Protein AF-A0AAV1LT33-F1 (afdb_monomer_lite)

Radius of gyration: 28.01 Å; chains: 1; bounding box: 73×34×69 Å

Foldseek 3Di:
DAPQVQLCQVPVDDPDDDDDDDDDADFWPRDKDKDKAAQQVCCVVVVQQGIWIWIAGPQLRDIDIDGHNDPPPCDVVVVVCQQPPQRPLLRGGNVPDDPVSGVVSVVSSVCVVVPLPVPDPDDAFFKKWFAGDDDPPDDPPPDRTDLFIWGFHDWDVDVVIWTWIAGPPPRHTHPDTHDPVRIDGDPCRPDFAFPDFDDDDPQKTFTDTPPHDPVPTDIDGVVPPD

pLDDT: mean 86.24, std 8.02, range [55.84, 96.19]

Structure (mmCIF, N/CA/C/O backbone):
data_AF-A0AAV1LT33-F1
#
_entry.id   AF-A0AAV1LT33-F1
#
loop_
_atom_site.group_PDB
_atom_site.id
_atom_site.type_symbol
_atom_site.label_atom_id
_atom_site.label_alt_id
_atom_site.label_comp_id
_atom_site.label_asym_id
_atom_site.label_entity_id
_atom_site.label_seq_id
_atom_site.pdbx_PDB_ins_code
_atom_site.Cartn_x
_atom_site.Cartn_y
_atom_site.Cartn_z
_atom_site.occupancy
_atom_site.B_iso_or_equiv
_atom_site.auth_seq_id
_atom_site.auth_comp_id
_atom_site.auth_asym_id
_atom_site.auth_atom_id
_atom_site.pdbx_PDB_model_num
ATOM 1 N N . MET A 1 1 ? -16.332 -12.776 16.344 1.00 62.31 1 MET A N 1
ATOM 2 C CA . MET A 1 1 ? -14.886 -12.561 16.159 1.00 62.31 1 MET A CA 1
ATOM 3 C C . MET A 1 1 ? -14.479 -11.518 17.180 1.00 62.31 1 MET A C 1
ATOM 5 O O . MET A 1 1 ? -15.196 -10.533 17.294 1.00 62.31 1 MET A O 1
ATOM 9 N N . SER A 1 2 ? -13.470 -11.789 18.003 1.00 70.00 2 SER A N 1
ATOM 10 C CA . SER A 1 2 ? -13.010 -10.848 19.030 1.00 70.00 2 SER A CA 1
ATOM 11 C C . SER A 1 2 ? -12.063 -9.794 18.439 1.00 70.00 2 SER A C 1
ATOM 13 O O . SER A 1 2 ? -11.489 -10.009 17.371 1.00 70.00 2 SER A O 1
ATOM 15 N N . LYS A 1 3 ? -11.846 -8.686 19.164 1.00 76.06 3 LYS A N 1
ATOM 16 C CA . LYS A 1 3 ? -10.845 -7.651 18.830 1.00 76.06 3 LYS A CA 1
ATOM 17 C C . LYS A 1 3 ? -9.464 -8.249 18.556 1.00 76.06 3 LYS A C 1
ATOM 19 O O . LYS A 1 3 ? -8.788 -7.856 17.614 1.00 76.06 3 LYS A O 1
ATOM 24 N N . ALA A 1 4 ? -9.060 -9.229 19.366 1.00 76.25 4 ALA A N 1
ATOM 25 C CA . ALA A 1 4 ? -7.782 -9.916 19.213 1.00 76.25 4 ALA A CA 1
ATOM 26 C C . ALA A 1 4 ? -7.732 -10.771 17.937 1.00 76.25 4 ALA A C 1
ATOM 28 O O . ALA A 1 4 ? -6.704 -10.805 17.268 1.00 76.25 4 ALA A O 1
ATOM 29 N N . ASP A 1 5 ? -8.839 -11.420 17.566 1.00 78.44 5 ASP A N 1
ATOM 30 C CA . ASP A 1 5 ? -8.900 -12.245 16.354 1.00 78.44 5 ASP A CA 1
ATOM 31 C C . ASP A 1 5 ? -8.735 -11.400 15.087 1.00 78.44 5 ASP A C 1
ATOM 33 O O . ASP A 1 5 ? -7.986 -11.796 14.199 1.00 78.44 5 ASP A O 1
ATOM 37 N N . LEU A 1 6 ? -9.369 -10.221 15.034 1.00 78.31 6 LEU A N 1
ATOM 38 C CA . LEU A 1 6 ? -9.246 -9.278 13.913 1.00 78.31 6 LEU A CA 1
ATOM 39 C C . LEU A 1 6 ? -7.782 -8.871 13.682 1.00 78.31 6 LEU A C 1
ATOM 41 O O . LEU A 1 6 ? -7.295 -8.802 12.558 1.00 78.31 6 LEU A O 1
ATOM 45 N N . VAL A 1 7 ? -7.070 -8.617 14.773 1.00 81.88 7 VAL A N 1
ATOM 46 C CA . VAL A 1 7 ? -5.673 -8.174 14.771 1.00 81.88 7 VAL A CA 1
ATOM 47 C C . VAL A 1 7 ? -4.743 -9.318 14.380 1.00 81.88 7 VAL A C 1
ATOM 49 O O . VAL A 1 7 ? -3.874 -9.157 13.524 1.00 81.88 7 VAL A O 1
ATOM 52 N N . ASN A 1 8 ? -4.966 -10.497 14.964 1.00 83.00 8 ASN A N 1
ATOM 53 C CA . ASN A 1 8 ? -4.238 -11.717 14.631 1.00 83.00 8 ASN A CA 1
ATOM 54 C C . ASN A 1 8 ? -4.441 -12.131 13.171 1.00 83.00 8 ASN A C 1
ATOM 56 O O . ASN A 1 8 ? -3.568 -12.778 12.600 1.00 83.00 8 ASN A O 1
ATOM 60 N N . GLU A 1 9 ? -5.586 -11.805 12.574 1.00 80.25 9 GLU A N 1
ATOM 61 C CA . GLU A 1 9 ? -5.868 -12.061 11.166 1.00 80.25 9 GLU A CA 1
ATOM 62 C C . GLU A 1 9 ? -5.032 -11.162 10.246 1.00 80.25 9 GLU A C 1
ATOM 64 O O . GLU A 1 9 ? -4.401 -11.672 9.323 1.00 80.25 9 GLU A O 1
ATOM 69 N N . ILE A 1 10 ? -4.954 -9.859 10.535 1.00 81.50 10 ILE A N 1
ATOM 70 C CA . ILE A 1 10 ? -4.181 -8.883 9.743 1.00 81.50 10 ILE A CA 1
ATOM 71 C C . ILE A 1 10 ? -2.682 -9.140 9.854 1.00 81.50 10 ILE A C 1
ATOM 73 O O . ILE A 1 10 ? -1.969 -9.161 8.855 1.00 81.50 10 ILE A O 1
ATOM 77 N N . HIS A 1 11 ? -2.198 -9.364 11.074 1.00 81.62 11 HIS A N 1
ATOM 78 C CA . HIS A 1 11 ? -0.779 -9.595 11.334 1.00 81.62 11 HIS A CA 1
ATOM 79 C C . HIS A 1 11 ? -0.377 -11.064 11.193 1.00 81.62 11 HIS A C 1
ATOM 81 O O . HIS A 1 11 ? 0.739 -11.443 11.557 1.00 81.62 11 HIS A O 1
ATOM 87 N N . ARG A 1 12 ? -1.260 -11.918 10.661 1.00 76.69 12 ARG A N 1
ATOM 88 C CA . ARG A 1 12 ? -0.893 -13.293 10.347 1.00 76.69 12 ARG A CA 1
ATOM 89 C C . ARG A 1 12 ? 0.191 -13.261 9.277 1.00 76.69 12 ARG A C 1
ATOM 91 O O . ARG A 1 12 ? -0.058 -12.844 8.150 1.00 76.69 12 ARG A O 1
ATOM 98 N N . ASN A 1 13 ? 1.382 -13.750 9.615 1.00 69.94 13 ASN A N 1
ATOM 99 C CA . ASN A 1 13 ? 2.463 -13.875 8.643 1.00 69.94 13 ASN A CA 1
ATOM 100 C C . ASN A 1 13 ? 1.965 -14.615 7.395 1.00 69.94 13 ASN A C 1
ATOM 102 O O . ASN A 1 13 ? 1.449 -15.735 7.493 1.00 69.94 13 ASN A O 1
ATOM 106 N N . ALA A 1 14 ? 2.162 -14.011 6.222 1.00 63.59 14 ALA A N 1
ATOM 107 C CA . ALA A 1 14 ? 2.016 -14.720 4.963 1.00 63.59 14 ALA A CA 1
ATOM 108 C C . ALA A 1 14 ? 2.990 -15.910 4.983 1.00 63.59 14 ALA A C 1
ATOM 110 O O . ALA A 1 14 ? 4.208 -15.739 5.056 1.00 63.59 14 ALA A O 1
ATOM 111 N N . ARG A 1 15 ? 2.461 -17.136 4.988 1.00 65.94 15 ARG A N 1
ATOM 112 C CA . ARG A 1 15 ? 3.278 -18.352 4.979 1.00 65.94 15 ARG A CA 1
ATOM 113 C C . ARG A 1 15 ? 3.852 -18.536 3.576 1.00 65.94 15 ARG A C 1
ATOM 115 O O . ARG A 1 15 ? 3.193 -19.182 2.784 1.00 65.94 15 ARG A O 1
ATOM 122 N N . VAL A 1 16 ? 4.998 -17.918 3.276 1.00 66.25 16 VAL A N 1
ATOM 123 C CA . VAL A 1 16 ? 6.183 -18.467 2.571 1.00 66.25 16 VAL A CA 1
ATOM 124 C C . VAL A 1 16 ? 7.208 -17.327 2.454 1.00 66.25 16 VAL A C 1
ATOM 126 O O . VAL A 1 16 ? 7.054 -16.424 1.635 1.00 66.25 16 VAL A O 1
ATOM 129 N N . ASN A 1 17 ? 8.303 -17.400 3.214 1.00 60.03 17 ASN A N 1
ATOM 130 C CA . ASN A 1 17 ? 9.483 -16.572 2.965 1.00 60.03 17 ASN A CA 1
ATOM 131 C C . ASN A 1 17 ? 10.449 -17.370 2.086 1.00 60.03 17 ASN A C 1
ATOM 133 O O . ASN A 1 17 ? 11.247 -18.154 2.590 1.00 60.03 17 ASN A O 1
ATOM 137 N N . PHE A 1 18 ? 10.357 -17.202 0.766 1.00 73.44 18 PHE A N 1
ATOM 138 C CA . PHE A 1 18 ? 11.370 -17.738 -0.143 1.00 73.44 18 PHE A CA 1
ATOM 139 C C . PHE A 1 18 ? 12.635 -16.873 -0.017 1.00 73.44 18 PHE A C 1
ATOM 141 O O . PHE A 1 18 ? 12.543 -15.666 -0.275 1.00 73.44 18 PHE A O 1
ATOM 148 N N . PRO A 1 19 ? 13.797 -17.427 0.380 1.00 79.25 19 PRO A N 1
ATOM 149 C CA . PRO A 1 19 ? 15.028 -16.653 0.457 1.00 79.25 19 PRO A CA 1
ATOM 150 C C . PRO A 1 19 ? 15.397 -16.165 -0.947 1.00 79.25 19 PRO A C 1
ATOM 152 O O . PRO A 1 19 ? 15.735 -16.950 -1.830 1.00 79.25 19 PRO A O 1
ATOM 155 N N . ARG A 1 20 ? 15.305 -14.852 -1.173 1.00 72.19 20 ARG A N 1
ATOM 156 C CA . ARG A 1 20 ? 15.731 -14.223 -2.428 1.00 72.19 20 ARG A CA 1
ATOM 157 C C . ARG A 1 20 ? 17.098 -13.591 -2.235 1.00 72.19 20 ARG A C 1
ATOM 159 O O . ARG A 1 20 ? 17.365 -12.972 -1.209 1.00 72.19 20 ARG A O 1
ATOM 166 N N . ARG A 1 21 ? 17.955 -13.705 -3.247 1.00 79.44 21 ARG A N 1
ATOM 167 C CA . ARG A 1 21 ? 19.203 -12.943 -3.298 1.00 79.44 21 ARG A CA 1
ATOM 168 C C . ARG A 1 21 ? 18.866 -11.459 -3.472 1.00 79.44 21 ARG A C 1
ATOM 170 O O . ARG A 1 21 ? 18.130 -11.107 -4.391 1.00 79.44 21 ARG A O 1
ATOM 177 N N . ASN A 1 22 ? 19.429 -10.602 -2.622 1.00 77.38 22 ASN A N 1
ATOM 178 C CA . ASN A 1 22 ? 19.355 -9.156 -2.821 1.00 77.38 22 ASN A CA 1
ATOM 179 C C . ASN A 1 22 ? 20.099 -8.783 -4.108 1.00 77.38 22 ASN A C 1
ATOM 181 O O . ASN A 1 22 ? 21.270 -9.125 -4.273 1.00 77.38 22 ASN A O 1
ATOM 185 N N . VAL A 1 23 ? 19.418 -8.080 -5.010 1.00 78.50 23 VAL A N 1
ATOM 186 C CA . VAL A 1 23 ? 20.019 -7.537 -6.229 1.00 78.50 23 VAL A CA 1
ATOM 187 C C . VAL A 1 23 ? 20.493 -6.123 -5.914 1.00 78.50 23 VAL A C 1
ATOM 189 O O . VAL A 1 23 ? 19.677 -5.222 -5.729 1.00 78.50 23 VAL A O 1
ATOM 192 N N . ILE A 1 24 ? 21.808 -5.949 -5.793 1.00 82.06 24 ILE A N 1
ATOM 193 C CA . ILE A 1 24 ? 22.440 -4.660 -5.498 1.00 82.06 24 ILE A CA 1
ATOM 194 C C . ILE A 1 24 ? 23.041 -4.128 -6.795 1.00 82.06 24 ILE A C 1
ATOM 196 O O . ILE A 1 24 ? 23.876 -4.791 -7.400 1.00 82.06 24 ILE A O 1
ATOM 200 N N . THR A 1 25 ? 22.616 -2.935 -7.193 1.00 83.62 25 THR A N 1
ATOM 201 C CA . THR A 1 25 ? 23.008 -2.269 -8.441 1.00 83.62 25 THR A CA 1
ATOM 202 C C . THR A 1 25 ? 23.798 -1.017 -8.100 1.00 83.62 25 THR A C 1
ATOM 204 O O . THR A 1 25 ? 23.302 -0.175 -7.343 1.00 83.62 25 THR A O 1
ATOM 207 N N . LYS A 1 26 ? 25.023 -0.894 -8.608 1.00 84.19 26 LYS A N 1
ATOM 208 C CA . LYS A 1 26 ? 25.963 0.164 -8.210 1.00 84.19 26 LYS A CA 1
ATOM 209 C C . LYS A 1 26 ? 25.845 1.416 -9.069 1.00 84.19 26 LYS A C 1
ATOM 211 O O . LYS A 1 26 ? 25.942 2.520 -8.536 1.00 84.19 26 LYS A O 1
ATOM 216 N N . ASP A 1 27 ? 25.649 1.245 -10.370 1.00 83.81 27 ASP A N 1
ATOM 217 C CA . ASP A 1 27 ? 25.634 2.335 -11.346 1.00 83.81 27 ASP A CA 1
ATOM 218 C C . ASP A 1 27 ? 24.749 1.975 -12.549 1.00 83.81 27 ASP A C 1
ATOM 220 O O . ASP A 1 27 ? 24.248 0.853 -12.657 1.00 83.81 27 ASP A O 1
ATOM 224 N N . ILE A 1 28 ? 24.553 2.938 -13.449 1.00 85.00 28 ILE A N 1
ATOM 225 C CA . ILE A 1 28 ? 24.002 2.670 -14.775 1.00 85.00 28 ILE A CA 1
ATOM 226 C C . ILE A 1 28 ? 24.874 1.647 -15.511 1.00 85.00 28 ILE A C 1
ATOM 228 O O . ILE A 1 28 ? 26.099 1.694 -15.406 1.00 85.00 28 ILE A O 1
ATOM 232 N N . ASP A 1 29 ? 24.234 0.752 -16.263 1.00 85.81 29 ASP A N 1
ATOM 233 C CA . ASP A 1 29 ? 24.900 -0.299 -17.044 1.00 85.81 29 ASP A CA 1
ATOM 234 C C . ASP A 1 29 ?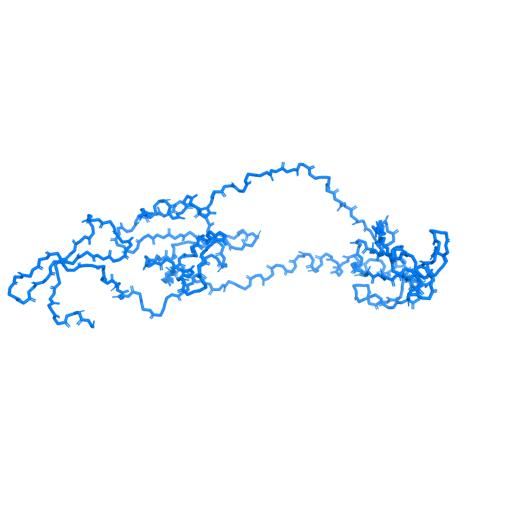 25.666 -1.353 -16.214 1.00 85.81 29 ASP A C 1
ATOM 236 O O . ASP A 1 29 ? 26.455 -2.126 -16.744 1.00 85.81 29 ASP A O 1
ATOM 240 N N . ASP A 1 30 ? 25.431 -1.413 -14.899 1.00 88.81 30 ASP A N 1
ATOM 241 C CA . ASP A 1 30 ? 26.055 -2.410 -14.013 1.00 88.81 30 ASP A CA 1
ATOM 242 C C . ASP A 1 30 ? 25.354 -3.774 -14.102 1.00 88.81 30 ASP A C 1
ATOM 244 O O . ASP A 1 30 ? 25.989 -4.827 -14.129 1.00 88.81 30 ASP A O 1
ATOM 248 N N . LEU A 1 31 ? 24.017 -3.768 -14.149 1.00 90.81 31 LEU A N 1
ATOM 249 C CA . LEU A 1 31 ? 23.228 -4.993 -14.195 1.00 90.81 31 LEU A CA 1
ATOM 250 C C . LEU A 1 31 ? 21.968 -4.820 -15.035 1.00 90.81 31 LEU A C 1
ATOM 252 O O . LEU A 1 31 ? 21.068 -4.039 -14.706 1.00 90.81 31 LEU A O 1
ATOM 256 N N . TRP A 1 32 ? 21.861 -5.641 -16.072 1.00 91.00 32 TRP A N 1
ATOM 257 C CA . TRP A 1 32 ? 20.646 -5.775 -16.861 1.00 91.00 32 TRP A CA 1
ATOM 258 C C . TRP A 1 32 ? 19.928 -7.065 -16.493 1.00 91.00 32 TRP A C 1
ATOM 260 O O . TRP A 1 32 ? 20.539 -8.113 -16.281 1.00 91.00 32 TRP A O 1
ATOM 270 N N . GLN A 1 33 ? 18.606 -6.991 -16.428 1.00 91.56 33 GLN A N 1
ATOM 271 C CA . GLN A 1 33 ? 17.756 -8.167 -16.365 1.00 91.56 33 GLN A CA 1
ATOM 272 C C . GLN A 1 33 ? 17.048 -8.310 -17.699 1.00 91.56 33 GLN A C 1
ATOM 274 O O . GLN A 1 33 ? 16.497 -7.349 -18.230 1.00 91.56 33 GLN A O 1
ATOM 279 N N . ALA A 1 34 ? 17.067 -9.520 -18.239 1.00 92.31 34 ALA A N 1
ATOM 280 C CA . ALA A 1 34 ? 16.400 -9.831 -19.484 1.00 92.31 34 ALA A CA 1
ATOM 281 C C . ALA A 1 34 ? 15.454 -11.007 -19.275 1.00 92.31 34 ALA A C 1
ATOM 283 O O . ALA A 1 34 ? 15.750 -11.938 -18.526 1.00 92.31 34 ALA A O 1
ATOM 284 N N . ASN A 1 35 ? 14.319 -10.955 -19.955 1.00 93.19 35 ASN A N 1
ATOM 285 C CA . ASN A 1 35 ? 13.395 -12.067 -20.051 1.00 93.19 35 ASN A CA 1
ATOM 286 C C . ASN A 1 35 ? 12.937 -12.230 -21.498 1.00 93.19 35 ASN A C 1
ATOM 288 O O . ASN A 1 35 ? 12.914 -11.267 -22.266 1.00 93.19 35 ASN A O 1
ATOM 292 N N . LEU A 1 36 ? 12.578 -13.456 -21.863 1.00 92.38 36 LEU A N 1
ATOM 293 C CA . LEU A 1 36 ? 12.130 -13.794 -23.203 1.00 92.38 36 LEU A CA 1
ATOM 294 C C . LEU A 1 36 ? 10.717 -14.359 -23.131 1.00 92.38 36 LEU A C 1
ATOM 296 O O . LEU A 1 36 ? 10.480 -15.381 -22.491 1.00 92.38 36 LEU A O 1
ATOM 300 N N . ILE A 1 37 ? 9.786 -13.696 -23.804 1.00 93.19 37 ILE A N 1
ATOM 301 C CA . ILE A 1 37 ? 8.410 -14.162 -23.946 1.00 93.19 37 ILE A CA 1
ATOM 302 C C . ILE A 1 37 ? 8.333 -14.997 -25.224 1.00 93.19 37 ILE A C 1
ATOM 304 O O . ILE A 1 37 ? 8.721 -14.525 -26.295 1.00 93.19 37 ILE A O 1
ATOM 308 N N . ASP A 1 38 ? 7.845 -16.231 -25.107 1.00 92.88 38 ASP A N 1
ATOM 309 C CA . ASP A 1 38 ? 7.667 -17.149 -26.232 1.00 92.88 38 ASP A CA 1
ATOM 310 C C . ASP A 1 38 ? 6.306 -16.928 -26.905 1.00 92.88 38 ASP A C 1
ATOM 312 O O . ASP A 1 38 ? 5.259 -17.088 -26.283 1.00 92.88 38 ASP A O 1
ATOM 316 N N . MET A 1 39 ? 6.342 -16.549 -28.182 1.00 92.69 39 MET A N 1
ATOM 317 C CA . MET A 1 39 ? 5.180 -16.286 -29.036 1.00 92.69 39 MET A CA 1
ATOM 318 C C . MET A 1 39 ? 5.234 -17.132 -30.319 1.00 92.69 39 MET A C 1
ATOM 320 O O . MET A 1 39 ? 4.650 -16.773 -31.342 1.00 92.69 39 MET A O 1
ATOM 324 N N . GLN A 1 40 ? 5.957 -18.256 -30.304 1.00 92.06 40 GLN A N 1
ATOM 325 C CA . GLN A 1 40 ? 6.191 -19.072 -31.497 1.00 92.06 40 GLN A CA 1
ATOM 326 C C . GLN A 1 40 ? 4.901 -19.602 -32.132 1.00 92.06 40 GLN A C 1
ATOM 328 O O . GLN A 1 40 ? 4.823 -19.685 -33.361 1.00 92.06 40 GLN A O 1
ATOM 333 N N . SER A 1 41 ? 3.893 -19.923 -31.318 1.00 93.62 41 SER A N 1
ATOM 334 C CA . SER A 1 41 ? 2.607 -20.474 -31.765 1.00 93.62 41 SER A CA 1
ATOM 335 C C . SER A 1 41 ? 1.863 -19.553 -32.733 1.00 93.62 41 SER A C 1
ATOM 337 O O . SER A 1 41 ? 1.264 -20.036 -33.688 1.00 93.62 41 SER A O 1
ATOM 339 N N . VAL A 1 42 ? 1.965 -18.235 -32.541 1.00 92.56 42 VAL A N 1
ATOM 340 C CA . VAL A 1 42 ? 1.285 -17.211 -33.357 1.00 92.56 42 VAL A CA 1
ATOM 341 C C . VAL A 1 42 ? 2.206 -16.562 -34.396 1.00 92.56 42 VAL A C 1
ATOM 343 O O . VAL A 1 42 ? 1.849 -15.579 -35.043 1.00 92.56 42 VAL A O 1
ATOM 346 N N . SER A 1 43 ? 3.414 -17.098 -34.588 1.00 91.12 43 SER A N 1
ATOM 347 C CA . SER A 1 43 ? 4.438 -16.472 -35.437 1.00 91.12 43 SER A CA 1
ATOM 348 C C . SER A 1 43 ? 4.016 -16.295 -36.900 1.00 91.12 43 SER A C 1
ATOM 350 O O . SER A 1 43 ? 4.387 -15.295 -37.514 1.00 91.12 43 SER A O 1
ATOM 352 N N . LYS A 1 44 ? 3.197 -17.206 -37.446 1.00 90.81 44 LYS A N 1
ATOM 353 C CA . LYS A 1 44 ? 2.678 -17.122 -38.826 1.00 90.81 44 LYS A CA 1
ATOM 354 C C . LYS A 1 44 ? 1.801 -15.886 -39.045 1.00 90.81 44 LYS A C 1
ATOM 356 O O . LYS A 1 44 ? 1.875 -15.262 -40.098 1.00 90.81 44 LYS A O 1
ATOM 361 N N . GLU A 1 45 ? 1.022 -15.513 -38.036 1.00 91.56 45 GLU A N 1
ATOM 362 C CA . GLU A 1 45 ? 0.156 -14.328 -38.048 1.00 91.56 45 GLU A CA 1
ATOM 363 C C . GLU A 1 45 ? 0.942 -13.058 -37.682 1.00 91.56 45 GLU A C 1
ATOM 365 O O . GLU A 1 45 ? 0.615 -11.958 -38.121 1.00 91.56 45 GLU A O 1
ATOM 370 N N . ASN A 1 46 ? 2.045 -13.209 -36.943 1.00 88.62 46 ASN A N 1
ATOM 371 C CA . ASN A 1 46 ? 2.893 -12.116 -36.477 1.00 88.62 46 ASN A CA 1
ATOM 372 C C . ASN A 1 46 ? 4.143 -11.895 -37.349 1.00 88.62 46 ASN A C 1
ATOM 374 O O . ASN A 1 46 ? 5.243 -11.711 -36.832 1.00 88.62 46 ASN A O 1
ATOM 378 N N . LYS A 1 47 ? 4.019 -11.950 -38.683 1.00 91.44 47 LYS A N 1
ATOM 379 C CA . LYS A 1 47 ? 5.126 -11.671 -39.632 1.00 91.44 47 LYS A CA 1
ATOM 380 C C . LYS A 1 47 ? 6.429 -12.440 -39.314 1.00 91.44 47 LYS A C 1
ATOM 382 O O . LYS A 1 47 ? 7.537 -11.928 -39.511 1.00 91.44 47 LYS A O 1
ATOM 387 N N . ASN A 1 48 ? 6.296 -13.672 -38.822 1.00 91.19 48 ASN A N 1
ATOM 388 C CA . ASN A 1 48 ? 7.366 -14.565 -38.364 1.00 91.19 48 ASN A CA 1
ATOM 389 C C . ASN A 1 48 ? 8.148 -14.098 -37.120 1.00 91.19 48 ASN A C 1
ATOM 391 O O . ASN A 1 48 ? 9.214 -14.645 -36.838 1.00 91.19 48 ASN A O 1
ATOM 395 N N . PHE A 1 49 ? 7.651 -13.125 -36.353 1.00 90.75 49 PHE A N 1
ATOM 396 C CA . PHE A 1 49 ? 8.184 -12.816 -35.026 1.00 90.75 49 PHE A CA 1
ATOM 397 C C . PHE A 1 49 ? 7.776 -13.903 -34.035 1.00 90.75 49 PHE A C 1
ATOM 399 O O . PHE A 1 49 ? 6.605 -14.259 -33.917 1.00 90.75 49 PHE A O 1
ATOM 406 N N . ARG A 1 50 ? 8.773 -14.449 -33.340 1.00 91.88 50 ARG A N 1
ATOM 407 C CA . ARG A 1 50 ? 8.635 -15.647 -32.504 1.00 91.88 50 ARG A CA 1
ATOM 408 C C . ARG A 1 50 ? 8.788 -15.344 -31.026 1.00 91.88 50 ARG A C 1
ATOM 410 O O . ARG A 1 50 ? 8.262 -16.091 -30.211 1.00 91.88 50 ARG A O 1
ATOM 417 N N . PHE A 1 51 ? 9.493 -14.272 -30.682 1.00 92.56 51 PHE A N 1
ATOM 418 C CA . PHE A 1 51 ? 9.763 -13.922 -29.298 1.00 92.56 51 PHE A CA 1
ATOM 419 C C . PHE A 1 51 ? 9.641 -12.419 -29.068 1.00 92.56 51 PHE A C 1
ATOM 421 O O . PHE A 1 51 ? 9.822 -11.618 -29.988 1.00 92.56 51 PHE A O 1
ATOM 428 N N . ILE A 1 52 ? 9.390 -12.047 -27.816 1.00 92.44 52 ILE A N 1
ATOM 429 C CA . ILE A 1 52 ? 9.542 -10.674 -27.335 1.00 92.44 52 ILE A CA 1
ATOM 430 C C . ILE A 1 52 ? 10.632 -10.691 -26.270 1.00 92.44 52 ILE A C 1
ATOM 432 O O . ILE A 1 52 ? 10.469 -11.302 -25.214 1.00 92.44 52 ILE A O 1
ATOM 436 N N . LEU A 1 53 ? 11.756 -10.044 -26.558 1.00 92.62 53 LEU A N 1
ATOM 437 C CA . LEU A 1 53 ? 12.828 -9.836 -25.599 1.00 92.62 53 LEU A CA 1
ATOM 438 C C . LEU A 1 53 ? 12.520 -8.583 -24.787 1.00 92.62 53 LEU A C 1
ATOM 440 O O . LEU A 1 53 ? 12.493 -7.482 -25.331 1.00 92.62 53 LEU A O 1
ATOM 444 N N . THR A 1 54 ? 12.323 -8.750 -23.486 1.00 92.94 54 THR A N 1
ATOM 445 C CA . THR A 1 54 ? 12.209 -7.636 -22.548 1.00 92.94 54 THR A CA 1
ATOM 446 C C . THR A 1 54 ? 13.529 -7.463 -21.819 1.00 92.94 54 THR A C 1
ATOM 448 O O . THR A 1 54 ? 13.995 -8.411 -21.188 1.00 92.94 54 THR A O 1
ATOM 451 N N . VAL A 1 55 ? 14.117 -6.273 -21.879 1.00 92.12 55 VAL A N 1
ATOM 452 C CA . VAL A 1 55 ? 15.358 -5.936 -21.168 1.00 92.12 55 VAL A CA 1
ATOM 453 C C . VAL A 1 55 ? 15.070 -4.766 -20.246 1.00 92.12 55 VAL A C 1
ATOM 455 O O . VAL A 1 55 ? 14.381 -3.833 -20.646 1.00 92.12 55 VAL A O 1
ATOM 458 N N . ILE A 1 56 ? 15.573 -4.809 -19.018 1.00 91.75 56 ILE A N 1
ATOM 459 C CA . ILE A 1 56 ? 15.497 -3.705 -18.068 1.00 91.75 56 ILE A CA 1
ATOM 460 C C . ILE A 1 56 ? 16.876 -3.442 -17.475 1.00 91.75 56 ILE A C 1
ATOM 462 O O . ILE A 1 56 ? 17.522 -4.350 -16.947 1.00 91.75 56 ILE A O 1
ATOM 466 N N . ASP A 1 57 ? 17.303 -2.183 -17.523 1.00 90.69 57 ASP A N 1
ATOM 467 C CA . ASP A 1 57 ? 18.416 -1.734 -16.696 1.00 90.69 57 ASP A CA 1
ATOM 468 C C . ASP A 1 57 ? 17.914 -1.537 -15.269 1.00 90.69 57 ASP A C 1
ATOM 470 O O . ASP A 1 57 ? 17.024 -0.729 -14.973 1.00 90.69 57 ASP A O 1
ATOM 474 N N . THR A 1 58 ? 18.484 -2.318 -14.363 1.00 89.00 58 THR A N 1
ATOM 475 C CA . THR A 1 58 ? 18.035 -2.374 -12.979 1.00 89.00 58 THR A CA 1
ATOM 476 C C . THR A 1 58 ? 18.353 -1.099 -12.201 1.00 89.00 58 THR A C 1
ATOM 478 O O . THR A 1 58 ? 17.670 -0.845 -11.205 1.00 89.00 58 THR A O 1
ATOM 481 N N . PHE A 1 59 ? 19.298 -0.270 -12.656 1.00 87.75 59 PHE A N 1
ATOM 482 C CA . PHE A 1 59 ? 19.591 1.023 -12.043 1.00 87.75 59 PHE A CA 1
ATOM 483 C C . PHE A 1 59 ? 18.628 2.114 -12.528 1.00 87.75 59 PHE A C 1
ATOM 485 O O . PHE A 1 59 ? 17.900 2.705 -11.725 1.00 87.75 59 PHE A O 1
ATOM 492 N N . SER A 1 60 ? 18.569 2.371 -13.840 1.00 85.44 60 SER A N 1
ATOM 493 C CA . SER A 1 60 ? 17.714 3.432 -14.387 1.00 85.44 60 SER A CA 1
ATOM 494 C C . SER A 1 60 ? 16.225 3.077 -14.396 1.00 85.44 60 SER A C 1
ATOM 496 O O . SER A 1 60 ? 15.398 3.979 -14.556 1.00 85.44 60 SER A O 1
ATOM 498 N N . LYS A 1 61 ? 15.874 1.797 -14.197 1.00 85.62 61 LYS A N 1
ATOM 499 C CA . LYS A 1 61 ? 14.512 1.241 -14.322 1.00 85.62 61 LYS A CA 1
ATOM 500 C C . LYS A 1 61 ? 13.892 1.469 -15.701 1.00 85.62 61 LYS A C 1
ATOM 502 O O . LYS A 1 61 ? 12.673 1.407 -15.845 1.00 85.62 61 LYS A O 1
ATOM 507 N N . TYR A 1 62 ? 14.723 1.746 -16.702 1.00 86.50 62 TYR A N 1
ATOM 508 C CA . TYR A 1 62 ? 14.288 1.855 -18.082 1.00 86.50 62 TYR A CA 1
ATOM 509 C C . TYR A 1 62 ? 14.184 0.452 -18.678 1.00 86.50 62 TYR A C 1
ATOM 511 O O . TYR A 1 62 ? 15.097 -0.358 -18.508 1.00 86.50 62 TYR A O 1
ATOM 519 N N . SER A 1 63 ? 13.063 0.160 -19.337 1.00 89.81 63 SER A N 1
ATOM 520 C CA . SER A 1 63 ? 12.798 -1.140 -19.946 1.00 89.81 63 SER A CA 1
ATOM 521 C C . SER A 1 63 ? 12.456 -1.011 -21.420 1.00 89.81 63 SER A C 1
ATOM 523 O O . SER A 1 63 ? 11.688 -0.127 -21.798 1.00 89.81 63 SER A O 1
ATOM 525 N N . TRP A 1 64 ? 12.929 -1.964 -22.211 1.00 89.56 64 TRP A N 1
ATOM 526 C CA . TRP A 1 64 ? 12.629 -2.102 -23.629 1.00 89.56 64 TRP A CA 1
ATOM 527 C C . TRP A 1 64 ? 11.952 -3.435 -23.903 1.00 89.56 64 TRP A C 1
ATOM 529 O O . TRP A 1 64 ? 12.160 -4.413 -23.180 1.00 89.56 64 TRP A O 1
ATOM 539 N N . ALA A 1 65 ? 11.184 -3.474 -24.986 1.00 91.50 65 ALA A N 1
ATOM 540 C CA . ALA A 1 65 ? 10.622 -4.693 -25.534 1.00 91.50 65 ALA A CA 1
ATOM 541 C C . ALA A 1 65 ? 10.932 -4.755 -27.031 1.00 91.50 65 ALA A C 1
ATOM 543 O O . ALA A 1 65 ? 10.579 -3.848 -27.781 1.00 91.50 65 ALA A O 1
ATOM 544 N N . PHE A 1 66 ? 11.576 -5.837 -27.457 1.00 90.31 66 PHE A N 1
ATOM 545 C CA . PHE A 1 66 ? 11.976 -6.061 -28.840 1.00 90.31 66 PHE A CA 1
ATOM 546 C C . PHE A 1 66 ? 11.313 -7.316 -29.381 1.00 90.31 66 PHE A C 1
ATOM 548 O O . PHE A 1 66 ? 11.473 -8.401 -28.824 1.00 90.31 66 PHE A O 1
ATOM 555 N N . THR A 1 67 ? 10.598 -7.194 -30.494 1.00 90.88 67 THR A N 1
ATOM 556 C CA . THR A 1 67 ? 10.110 -8.356 -31.239 1.00 90.88 67 THR A CA 1
ATOM 557 C C . THR A 1 67 ? 11.259 -8.955 -32.041 1.00 90.88 67 THR A C 1
ATOM 559 O O . THR A 1 67 ? 11.843 -8.267 -32.878 1.00 90.88 67 THR A O 1
ATOM 562 N N . ILE A 1 68 ? 11.567 -10.234 -31.827 1.00 91.81 68 ILE A N 1
ATOM 563 C CA . ILE A 1 68 ? 12.647 -10.933 -32.536 1.00 91.81 68 ILE A CA 1
ATOM 564 C C . ILE A 1 68 ? 12.162 -12.221 -33.198 1.00 91.81 68 ILE A C 1
ATOM 566 O O . ILE A 1 68 ? 11.267 -12.917 -32.708 1.00 91.81 68 ILE A O 1
ATOM 570 N N . LYS A 1 69 ? 12.745 -12.527 -34.359 1.00 90.62 69 LYS A N 1
ATOM 571 C CA . LYS A 1 69 ? 12.459 -13.757 -35.112 1.00 90.62 69 LYS A CA 1
ATOM 572 C C . LYS A 1 69 ? 13.327 -14.912 -34.623 1.00 90.62 69 LYS A C 1
ATOM 574 O O . LYS A 1 69 ? 12.847 -16.036 -34.498 1.00 90.62 69 LYS A O 1
ATOM 579 N N . THR A 1 70 ? 14.584 -14.625 -34.297 1.00 88.19 70 THR A N 1
ATOM 580 C CA . THR A 1 70 ? 15.542 -15.577 -33.728 1.00 88.19 70 THR A CA 1
ATOM 581 C C . THR A 1 70 ? 16.126 -15.031 -32.426 1.00 88.19 70 THR A C 1
ATOM 583 O O . THR A 1 70 ? 16.037 -13.836 -32.158 1.00 88.19 70 THR A O 1
ATOM 586 N N . LYS A 1 71 ? 16.733 -15.895 -31.603 1.00 84.25 71 LYS A N 1
ATOM 587 C CA . LYS A 1 71 ? 17.355 -15.490 -30.327 1.00 84.25 71 LYS A CA 1
ATOM 588 C C . LYS A 1 71 ? 18.648 -14.6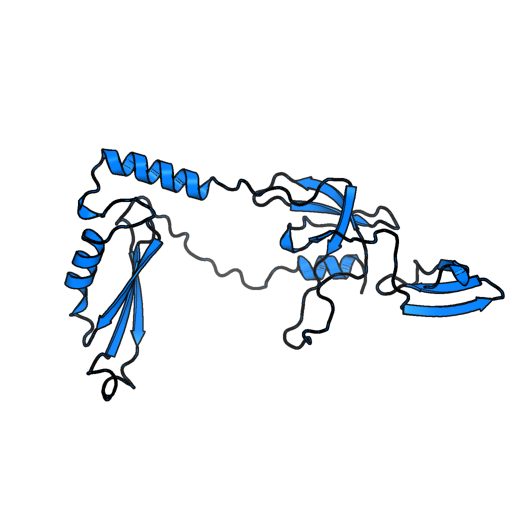74 -30.499 1.00 84.25 71 LYS A C 1
ATOM 590 O O . LYS A 1 71 ? 19.110 -14.093 -29.523 1.00 84.25 71 LYS A O 1
ATOM 595 N N . SER A 1 72 ? 19.214 -14.622 -31.705 1.00 81.19 72 SER A N 1
ATOM 596 C CA . SER A 1 72 ? 20.496 -13.958 -31.982 1.00 81.19 72 SER A CA 1
ATOM 597 C C . SER A 1 72 ? 20.347 -12.535 -32.534 1.00 81.19 72 SER A C 1
ATOM 599 O O . SER A 1 72 ? 21.283 -11.749 -32.436 1.00 81.19 72 SER A O 1
ATOM 601 N N . ASP A 1 73 ? 19.178 -12.174 -33.074 1.00 74.25 73 ASP A N 1
ATOM 602 C CA . ASP A 1 73 ? 18.994 -10.924 -33.836 1.00 74.25 73 ASP A CA 1
ATOM 603 C C . ASP A 1 73 ? 18.912 -9.644 -32.979 1.00 74.25 73 ASP A C 1
ATOM 605 O O . ASP A 1 73 ? 18.947 -8.538 -33.514 1.00 74.25 73 ASP A O 1
ATOM 609 N N . SER A 1 74 ? 18.772 -9.744 -31.654 1.00 77.69 74 SER A N 1
ATOM 610 C CA . SER A 1 74 ? 18.430 -8.583 -30.810 1.00 77.69 74 SER A CA 1
ATOM 611 C C . SER A 1 74 ? 19.600 -7.742 -30.317 1.00 77.69 74 SER A C 1
ATOM 613 O O . SER A 1 74 ? 19.379 -6.583 -29.979 1.00 77.69 74 SER A O 1
ATOM 615 N N . LEU A 1 75 ? 20.805 -8.305 -30.181 1.00 79.06 75 LEU A N 1
ATOM 616 C CA . LEU A 1 75 ? 21.814 -7.717 -29.288 1.00 79.06 75 LEU A CA 1
ATOM 617 C C . LEU A 1 75 ? 22.231 -6.300 -29.712 1.00 79.06 75 LEU A C 1
ATOM 619 O O . LEU A 1 75 ? 22.231 -5.388 -28.889 1.00 79.06 75 LEU A O 1
ATOM 623 N N . ASN A 1 76 ? 22.508 -6.100 -31.001 1.00 85.75 76 ASN A N 1
ATOM 624 C CA . ASN A 1 76 ? 22.934 -4.800 -31.524 1.00 85.75 76 ASN A CA 1
ATOM 625 C C . ASN A 1 76 ? 21.838 -3.739 -31.386 1.00 85.75 76 ASN A C 1
ATOM 627 O O . ASN A 1 76 ? 22.122 -2.611 -30.993 1.00 85.75 76 ASN A O 1
ATOM 631 N N . ASN A 1 77 ? 20.583 -4.117 -31.643 1.00 84.81 77 ASN A N 1
ATOM 632 C CA . ASN A 1 77 ? 19.447 -3.207 -31.517 1.00 84.81 77 ASN A CA 1
ATOM 633 C C . ASN A 1 77 ? 19.224 -2.805 -30.058 1.00 84.81 77 ASN A C 1
ATOM 635 O O . ASN A 1 77 ? 19.028 -1.629 -29.780 1.00 84.81 77 ASN A O 1
ATOM 639 N N . VAL A 1 78 ? 19.322 -3.756 -29.121 1.00 85.25 78 VAL A N 1
ATOM 640 C CA . VAL A 1 78 ? 19.204 -3.480 -27.680 1.00 85.25 78 VAL A CA 1
ATOM 641 C C . VAL A 1 78 ? 20.273 -2.481 -27.238 1.00 85.25 78 VAL A C 1
ATOM 643 O O . VAL A 1 78 ? 19.950 -1.490 -26.589 1.00 85.25 78 VAL A O 1
ATOM 646 N N . ILE A 1 79 ? 21.538 -2.717 -27.603 1.00 87.06 79 ILE A N 1
ATOM 647 C CA . ILE A 1 79 ? 22.662 -1.850 -27.218 1.00 87.06 79 ILE A CA 1
ATOM 648 C C . ILE A 1 79 ? 22.519 -0.458 -27.840 1.00 87.06 79 ILE A C 1
ATOM 650 O O . ILE A 1 79 ? 22.784 0.549 -27.179 1.00 87.06 79 ILE A O 1
ATOM 654 N N . TYR A 1 80 ? 22.110 -0.383 -29.106 1.00 90.88 80 TYR A N 1
ATOM 655 C CA . TYR A 1 80 ? 21.918 0.892 -29.786 1.00 90.88 80 TYR A CA 1
ATOM 656 C C . TYR A 1 80 ? 20.804 1.709 -29.124 1.00 90.88 80 TYR A C 1
ATOM 658 O O . TYR A 1 80 ? 21.033 2.852 -28.734 1.00 90.88 80 TYR A O 1
ATOM 666 N N . GLU A 1 81 ? 19.633 1.108 -28.926 1.00 89.06 81 GLU A N 1
ATOM 667 C CA . GLU A 1 81 ? 18.476 1.753 -28.300 1.00 89.06 81 GLU A CA 1
ATOM 668 C C . GLU A 1 81 ? 18.772 2.183 -26.867 1.00 89.06 81 GLU A C 1
ATOM 670 O O . GLU A 1 81 ? 18.433 3.300 -26.483 1.00 89.06 81 GLU A O 1
ATOM 675 N N . TYR A 1 82 ? 19.473 1.349 -26.096 1.00 88.25 82 TYR A N 1
ATOM 676 C CA . TYR A 1 82 ? 19.951 1.706 -24.765 1.00 88.25 82 TYR A CA 1
ATOM 677 C C . TYR A 1 82 ? 20.778 2.993 -24.799 1.00 88.25 82 TYR A C 1
ATOM 679 O O . TYR A 1 82 ? 20.461 3.963 -24.121 1.00 88.25 82 TYR A O 1
ATOM 687 N N . ASN A 1 83 ? 21.821 3.031 -25.628 1.00 90.00 83 ASN A N 1
ATOM 688 C CA . ASN A 1 83 ? 22.784 4.129 -25.627 1.00 90.00 83 ASN A CA 1
ATOM 689 C C . ASN A 1 83 ? 22.221 5.457 -26.154 1.00 90.00 83 ASN A C 1
ATOM 691 O O . ASN A 1 83 ? 22.698 6.517 -25.742 1.00 90.00 83 ASN A O 1
ATOM 695 N N . HIS A 1 84 ? 21.203 5.409 -27.017 1.00 91.50 84 HIS A N 1
ATOM 696 C CA . HIS A 1 84 ? 20.670 6.583 -27.716 1.00 91.50 84 HIS A CA 1
ATOM 697 C C . HIS A 1 84 ? 19.276 7.012 -27.245 1.00 91.50 84 HIS A C 1
ATOM 699 O O . HIS A 1 84 ? 18.756 8.025 -27.714 1.00 91.50 84 HIS A O 1
ATOM 705 N N . THR A 1 85 ? 18.679 6.303 -26.286 1.00 89.50 85 THR A N 1
ATOM 706 C CA . THR A 1 85 ? 17.387 6.682 -25.709 1.00 89.50 85 THR A CA 1
ATOM 707 C C . THR A 1 85 ? 17.565 7.519 -24.452 1.00 89.50 85 THR A C 1
ATOM 709 O O . THR A 1 85 ? 18.443 7.287 -23.624 1.00 89.50 85 THR A O 1
ATOM 712 N N . TYR A 1 86 ? 16.703 8.517 -24.269 1.00 89.44 86 TYR A N 1
ATOM 713 C CA . TYR A 1 86 ? 16.715 9.339 -23.064 1.00 89.44 86 TYR A CA 1
ATOM 714 C C . TYR A 1 86 ? 16.148 8.575 -21.862 1.00 89.44 86 TYR A C 1
ATOM 716 O O . TYR A 1 86 ? 14.968 8.211 -21.838 1.00 89.44 86 TYR A O 1
ATOM 724 N N . HIS A 1 87 ? 16.952 8.392 -20.812 1.00 88.44 87 HIS A N 1
ATOM 725 C CA . HIS A 1 87 ? 16.506 7.726 -19.588 1.00 88.44 87 HIS A CA 1
ATOM 726 C C . HIS A 1 87 ? 16.117 8.771 -18.541 1.00 88.44 87 HIS A C 1
ATOM 728 O O . HIS A 1 87 ? 16.951 9.518 -18.031 1.00 88.44 87 HIS A O 1
ATOM 734 N N . ARG A 1 88 ? 14.843 8.799 -18.132 1.00 83.50 88 ARG A N 1
ATOM 735 C CA . ARG A 1 88 ? 14.323 9.791 -17.167 1.00 83.50 88 ARG A CA 1
ATOM 736 C C . ARG A 1 88 ? 15.104 9.817 -15.847 1.00 83.50 88 ARG A C 1
AT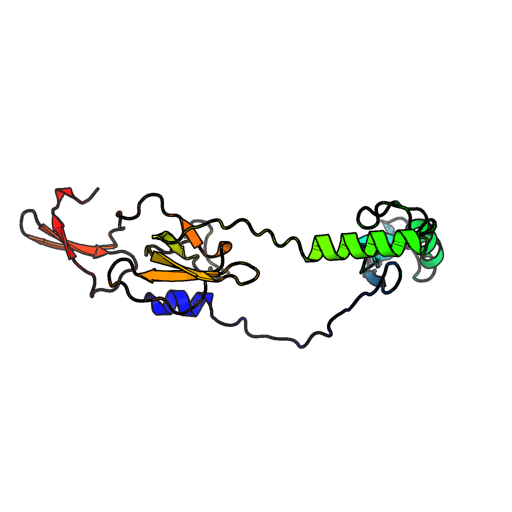OM 738 O O . ARG A 1 88 ? 15.355 10.895 -15.305 1.00 83.50 88 ARG A O 1
ATOM 745 N N . THR A 1 89 ? 15.494 8.645 -15.347 1.00 78.81 89 THR A N 1
ATOM 746 C CA . THR A 1 89 ? 16.205 8.483 -14.070 1.00 78.81 89 THR A CA 1
ATOM 747 C C . THR A 1 89 ? 17.570 9.169 -14.075 1.00 78.81 89 THR A C 1
ATOM 749 O O . THR A 1 89 ? 17.908 9.839 -13.100 1.00 78.81 89 THR A O 1
ATOM 752 N N . ILE A 1 90 ? 18.311 9.087 -15.187 1.00 83.25 90 ILE A N 1
ATOM 753 C CA . ILE A 1 90 ? 19.601 9.782 -15.345 1.00 83.25 90 ILE A CA 1
ATOM 754 C C . ILE A 1 90 ? 19.443 11.194 -15.925 1.00 83.25 90 ILE A C 1
ATOM 756 O O . ILE A 1 90 ? 20.310 12.042 -15.737 1.00 83.25 90 ILE A O 1
ATOM 760 N N . SER A 1 91 ? 18.2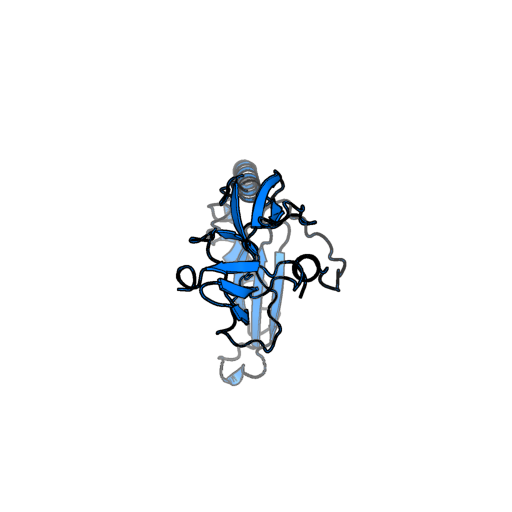92 11.462 -16.547 1.00 86.12 91 SER A N 1
ATOM 761 C CA . SER A 1 91 ? 17.953 12.696 -17.260 1.00 86.12 91 SER A CA 1
ATOM 762 C C . SER A 1 91 ? 18.914 13.056 -18.392 1.00 86.12 91 SER A C 1
ATOM 764 O O . SER A 1 91 ? 19.175 14.230 -18.642 1.00 86.12 91 SER A O 1
ATOM 766 N N . GLU A 1 92 ? 19.418 12.033 -19.070 1.00 89.00 92 GLU A N 1
ATOM 767 C CA . GLU A 1 92 ? 20.356 12.111 -20.186 1.00 89.00 92 GLU A CA 1
ATOM 768 C C . GLU A 1 92 ? 20.268 10.795 -20.987 1.00 89.00 92 GLU A C 1
ATOM 770 O O . GLU A 1 92 ? 19.551 9.874 -20.579 1.00 89.00 92 GLU A O 1
ATOM 775 N N . ILE A 1 93 ? 20.962 10.705 -22.122 1.00 91.12 93 ILE A N 1
ATOM 776 C CA . ILE A 1 93 ? 21.185 9.431 -22.822 1.00 91.12 93 ILE A CA 1
ATOM 777 C C . ILE A 1 93 ? 22.404 8.712 -22.216 1.00 91.12 93 ILE A C 1
ATOM 779 O O . ILE A 1 93 ? 23.366 9.397 -21.848 1.00 91.12 93 ILE A O 1
ATOM 783 N N . PRO A 1 94 ? 22.417 7.369 -22.105 1.00 89.88 94 PRO A N 1
ATOM 784 C CA . PRO A 1 94 ? 23.544 6.642 -21.516 1.00 89.88 94 PRO A CA 1
ATOM 785 C C . PRO A 1 94 ? 24.884 6.895 -22.214 1.00 89.88 94 PRO A C 1
ATOM 787 O O . PRO A 1 94 ? 25.894 7.033 -21.525 1.00 89.88 94 PRO A O 1
ATOM 790 N N . ALA A 1 95 ? 24.895 7.072 -23.542 1.00 91.00 95 ALA A N 1
ATOM 791 C CA . ALA A 1 95 ? 26.116 7.366 -24.300 1.00 91.00 95 ALA A CA 1
ATOM 792 C C . ALA A 1 95 ? 26.839 8.652 -23.852 1.00 91.00 95 ALA A C 1
ATOM 794 O O . ALA A 1 95 ? 28.055 8.755 -23.990 1.00 91.00 95 ALA A O 1
ATOM 795 N N . ASN A 1 96 ? 26.116 9.620 -23.279 1.00 90.38 96 ASN A N 1
ATOM 796 C CA . ASN A 1 96 ? 26.683 10.898 -22.833 1.00 90.38 96 ASN A CA 1
ATOM 797 C C . ASN A 1 96 ? 27.107 10.888 -21.351 1.00 90.38 96 ASN A C 1
ATOM 799 O O . ASN A 1 96 ? 27.594 11.895 -20.827 1.00 90.38 96 ASN A O 1
ATOM 803 N N . VAL A 1 97 ? 26.926 9.771 -20.637 1.00 86.56 97 VAL A N 1
ATOM 804 C CA . VAL A 1 97 ? 27.214 9.698 -19.201 1.00 86.56 97 VAL A CA 1
ATOM 805 C C . VAL A 1 97 ? 28.724 9.677 -18.947 1.00 86.56 97 VAL A C 1
ATOM 807 O O . VAL A 1 97 ? 29.400 8.664 -19.091 1.00 86.56 97 VAL A O 1
ATOM 810 N N . ASN A 1 98 ? 29.251 10.807 -18.477 1.00 87.62 98 ASN A N 1
ATOM 811 C CA . ASN A 1 98 ? 30.631 10.937 -18.002 1.00 87.62 98 ASN A CA 1
ATOM 812 C C . ASN A 1 98 ? 30.746 10.770 -16.468 1.00 87.62 98 ASN A C 1
ATOM 814 O O . ASN A 1 98 ? 29.752 10.777 -15.737 1.00 87.62 98 ASN A O 1
ATOM 818 N N . ASN A 1 99 ? 31.976 10.692 -15.942 1.00 83.88 99 ASN A N 1
ATOM 819 C CA . ASN A 1 99 ? 32.233 10.522 -14.500 1.00 83.88 99 ASN A CA 1
ATOM 820 C C . ASN A 1 99 ? 31.620 11.633 -13.618 1.00 83.88 99 ASN A C 1
ATOM 822 O O . ASN A 1 99 ? 31.201 11.377 -12.487 1.00 83.88 99 ASN A O 1
ATOM 826 N N . LYS A 1 100 ? 31.513 12.866 -14.130 1.00 82.56 100 LYS A N 1
ATOM 827 C CA . LYS A 1 100 ? 30.872 13.988 -13.421 1.00 82.56 100 LYS A CA 1
ATOM 828 C C . LYS A 1 100 ? 29.349 13.807 -13.367 1.00 82.56 100 LYS A C 1
ATOM 830 O O . LYS A 1 100 ? 28.743 14.026 -12.315 1.00 82.56 100 LYS A O 1
ATOM 835 N N . SER A 1 101 ? 28.745 13.354 -14.466 1.00 82.44 101 SER A N 1
ATOM 836 C CA . SER A 1 101 ? 27.328 12.999 -14.571 1.00 82.44 101 SER A CA 1
ATOM 837 C C . SER A 1 101 ? 26.982 11.831 -13.648 1.00 82.44 101 SER A C 1
ATOM 839 O O . SER A 1 101 ? 25.976 11.920 -12.946 1.00 82.44 101 SER A O 1
ATOM 841 N N . LYS A 1 102 ? 27.840 10.805 -13.531 1.00 83.75 102 LYS A N 1
ATOM 842 C CA . LYS A 1 102 ? 27.637 9.657 -12.621 1.00 83.75 102 LYS A CA 1
ATOM 843 C C . LYS A 1 102 ? 27.418 10.078 -11.169 1.00 83.75 102 LYS A C 1
ATOM 845 O O . LYS A 1 102 ? 26.458 9.644 -10.538 1.00 83.75 102 LYS A O 1
ATOM 850 N N . LYS A 1 103 ? 28.229 11.006 -10.644 1.00 83.62 103 LYS A N 1
ATOM 851 C CA . LYS A 1 103 ? 28.053 11.527 -9.273 1.00 83.62 103 LYS A CA 1
ATOM 852 C C . LYS A 1 103 ? 26.686 12.195 -9.083 1.00 83.62 103 LYS A C 1
ATOM 854 O O . LYS A 1 103 ? 26.025 11.972 -8.069 1.00 83.62 103 LYS A O 1
ATOM 859 N N . ARG A 1 104 ? 26.246 12.993 -10.062 1.00 85.50 104 ARG A N 1
ATOM 860 C CA . ARG A 1 104 ? 24.927 13.652 -10.065 1.00 85.50 104 ARG A CA 1
ATOM 861 C C . ARG A 1 104 ? 23.788 12.630 -10.137 1.00 85.50 104 ARG A C 1
ATOM 863 O O . ARG A 1 104 ? 22.809 12.756 -9.403 1.00 85.50 104 ARG A O 1
ATOM 870 N N . ILE A 1 105 ? 23.932 11.618 -10.990 1.00 86.12 105 ILE A N 1
ATOM 871 C CA . ILE A 1 105 ? 22.974 10.523 -11.175 1.00 86.12 105 ILE A CA 1
ATOM 872 C C . ILE A 1 105 ? 22.828 9.716 -9.881 1.00 86.12 105 ILE A C 1
ATOM 874 O O . ILE A 1 105 ? 21.712 9.539 -9.399 1.00 86.12 105 ILE A O 1
ATOM 878 N N . LEU A 1 106 ? 23.940 9.318 -9.258 1.00 82.62 106 LEU A N 1
ATOM 879 C CA . LEU A 1 106 ? 23.938 8.595 -7.988 1.00 82.62 106 LEU A CA 1
ATOM 880 C C . LEU A 1 106 ? 23.281 9.416 -6.872 1.00 82.62 106 LEU A C 1
ATOM 882 O O . LEU A 1 106 ? 22.428 8.909 -6.149 1.00 82.62 106 LEU A O 1
ATOM 886 N N . GLN A 1 107 ? 23.614 10.705 -6.747 1.00 82.56 107 GLN A N 1
ATOM 887 C CA . GLN A 1 107 ? 22.965 11.584 -5.767 1.00 82.56 107 GLN A CA 1
ATOM 888 C C . GLN A 1 107 ? 21.453 11.679 -5.988 1.00 82.56 107 GLN A C 1
ATOM 890 O O . GLN A 1 107 ? 20.689 11.684 -5.022 1.00 82.56 107 GLN A O 1
ATOM 895 N N . ARG A 1 108 ? 21.005 11.736 -7.245 1.00 80.88 108 ARG A N 1
ATOM 896 C CA . ARG A 1 108 ? 19.582 11.743 -7.587 1.00 80.88 108 ARG A CA 1
ATOM 897 C C . ARG A 1 108 ? 18.909 10.419 -7.247 1.00 80.88 108 ARG A C 1
ATOM 899 O O . ARG A 1 108 ? 17.857 10.442 -6.617 1.00 80.88 108 ARG A O 1
ATOM 906 N N . TYR A 1 109 ? 19.520 9.294 -7.606 1.00 78.75 109 TYR A N 1
ATOM 907 C CA . TYR A 1 109 ? 19.041 7.961 -7.247 1.00 78.75 109 TYR A CA 1
ATOM 908 C C . TYR A 1 109 ? 18.882 7.826 -5.727 1.00 78.75 109 TYR A C 1
ATOM 910 O O . TYR A 1 109 ? 17.807 7.490 -5.241 1.00 78.75 109 TYR A O 1
ATOM 918 N N . LEU A 1 110 ? 19.905 8.214 -4.961 1.00 78.38 110 LEU A N 1
ATOM 919 C CA . LEU A 1 110 ? 19.856 8.192 -3.500 1.00 78.38 110 LEU A CA 1
ATOM 920 C C . LEU A 1 110 ? 18.760 9.103 -2.933 1.00 78.38 110 LEU A C 1
ATOM 922 O O . LEU A 1 110 ? 18.139 8.741 -1.940 1.00 78.38 110 LEU A O 1
ATOM 926 N N . ARG A 1 111 ? 18.488 10.263 -3.545 1.00 75.06 111 ARG A N 1
ATOM 927 C CA . ARG A 1 111 ? 17.355 11.123 -3.151 1.00 75.06 111 ARG A CA 1
ATOM 928 C C . ARG A 1 111 ? 16.007 10.470 -3.443 1.00 75.06 111 ARG A C 1
ATOM 930 O O . ARG A 1 111 ? 15.114 10.601 -2.620 1.00 75.06 111 ARG A O 1
ATOM 937 N N . LEU A 1 112 ? 15.858 9.778 -4.574 1.00 69.69 112 LEU A N 1
ATOM 938 C CA . LEU A 1 112 ? 14.630 9.049 -4.910 1.00 69.69 112 LEU A CA 1
ATOM 939 C C . LEU A 1 112 ? 14.370 7.910 -3.920 1.00 69.69 112 LEU A C 1
ATOM 941 O O . LEU A 1 112 ? 13.242 7.758 -3.471 1.00 69.69 112 LEU A O 1
ATOM 945 N N . VAL A 1 113 ? 15.414 7.173 -3.531 1.00 67.62 113 VAL A N 1
ATOM 946 C CA . VAL A 1 113 ? 15.323 6.099 -2.528 1.00 67.62 113 VAL A CA 1
ATOM 947 C C . VAL A 1 113 ? 15.080 6.649 -1.118 1.00 67.62 113 VAL A C 1
ATOM 949 O O . VAL A 1 113 ? 14.399 6.013 -0.328 1.00 67.62 113 VAL A O 1
ATOM 952 N N . LYS A 1 114 ? 15.621 7.828 -0.782 1.00 63.03 114 LYS A N 1
ATOM 953 C CA . LYS A 1 114 ? 15.458 8.449 0.546 1.00 63.03 114 LYS A CA 1
ATOM 954 C C . LYS A 1 114 ? 14.199 9.302 0.700 1.00 63.03 114 LYS A C 1
ATOM 956 O O . LYS A 1 114 ? 13.904 9.708 1.821 1.00 63.03 114 LYS A O 1
ATOM 961 N N . ASN A 1 115 ? 13.476 9.611 -0.379 1.00 55.84 115 ASN A N 1
ATOM 962 C CA . ASN A 1 115 ? 12.273 10.448 -0.337 1.00 55.84 115 ASN A CA 1
ATOM 963 C C . ASN A 1 115 ? 11.048 9.674 0.178 1.00 55.84 115 ASN A C 1
ATOM 965 O O . ASN A 1 115 ? 9.975 9.699 -0.416 1.00 55.84 115 ASN A O 1
ATOM 969 N N . ASP A 1 116 ? 11.182 9.081 1.359 1.00 57.84 116 ASP A N 1
ATOM 970 C CA . ASP A 1 116 ? 10.069 8.623 2.183 1.00 57.84 116 ASP A CA 1
ATOM 971 C C . ASP A 1 116 ? 9.560 9.778 3.050 1.00 57.84 116 ASP A C 1
ATOM 973 O O . ASP A 1 116 ? 9.357 9.643 4.258 1.00 57.84 116 ASP A O 1
ATOM 977 N N . ASN A 1 117 ? 9.296 10.938 2.435 1.00 57.53 117 ASN A N 1
ATOM 978 C CA . ASN A 1 117 ? 8.408 11.933 3.036 1.00 57.53 117 ASN A CA 1
ATOM 979 C C . ASN A 1 117 ? 6.979 11.371 2.994 1.00 57.53 117 ASN A C 1
ATOM 981 O O . ASN A 1 117 ? 6.095 11.892 2.312 1.00 57.53 117 ASN A O 1
ATOM 985 N N . VAL A 1 118 ? 6.753 10.260 3.700 1.00 64.19 118 VAL A N 1
ATOM 986 C CA . VAL A 1 118 ? 5.439 9.672 3.893 1.00 64.19 118 VAL A CA 1
ATOM 987 C C . VAL A 1 118 ? 4.679 10.666 4.750 1.00 64.19 118 VAL A C 1
ATOM 989 O O . VAL A 1 118 ? 4.856 10.753 5.966 1.00 64.19 118 VAL A O 1
ATOM 992 N N . LYS A 1 119 ? 3.867 11.489 4.086 1.00 70.75 119 LYS A N 1
ATOM 993 C CA . LYS A 1 119 ? 2.997 12.446 4.756 1.00 70.75 119 LYS A CA 1
ATOM 994 C C . LYS A 1 119 ? 2.130 11.669 5.742 1.00 70.75 119 LYS A C 1
ATOM 996 O O . LYS A 1 119 ? 1.323 10.829 5.342 1.00 70.75 119 LYS A O 1
ATOM 1001 N N . ARG A 1 120 ? 2.305 11.955 7.032 1.00 82.06 120 ARG A N 1
ATOM 1002 C CA . ARG A 1 120 ? 1.500 11.361 8.103 1.00 82.06 120 ARG A CA 1
ATOM 1003 C C . ARG A 1 120 ? 0.028 11.673 7.829 1.00 82.06 120 ARG A C 1
ATOM 1005 O O . ARG A 1 120 ? -0.345 12.841 7.724 1.00 82.06 120 ARG A O 1
ATOM 1012 N N . LYS A 1 121 ? -0.793 10.631 7.679 1.00 89.50 121 LYS A N 1
ATOM 1013 C CA . LYS A 1 121 ? -2.224 10.776 7.364 1.00 89.50 121 LYS A CA 1
ATOM 1014 C C . LYS A 1 121 ? -3.080 10.993 8.609 1.00 89.50 121 LYS A C 1
ATOM 1016 O O . LYS A 1 121 ? -4.097 11.676 8.534 1.00 89.50 121 LYS A O 1
ATOM 1021 N N . PHE A 1 122 ? -2.672 10.402 9.727 1.00 93.50 122 PHE A N 1
ATOM 1022 C CA . PHE A 1 122 ? -3.411 10.434 10.984 1.00 93.50 122 PHE A CA 1
ATOM 1023 C C . PHE A 1 122 ? -2.564 10.988 12.125 1.00 93.50 122 PHE A C 1
ATOM 1025 O O . PHE A 1 122 ? -1.335 10.861 12.112 1.00 93.50 122 PHE A O 1
ATOM 1032 N N . ASN A 1 123 ? -3.243 11.554 13.119 1.00 94.06 123 ASN A N 1
ATOM 1033 C CA . ASN A 1 123 ? -2.641 12.103 14.328 1.00 94.06 123 ASN A CA 1
ATOM 1034 C C . ASN A 1 123 ? -3.036 11.289 15.565 1.00 94.06 123 ASN A C 1
ATOM 1036 O O . ASN A 1 123 ? -4.025 10.555 15.565 1.00 94.06 123 ASN A O 1
ATOM 1040 N N . VAL A 1 124 ? -2.266 11.445 16.643 1.00 95.19 124 VAL A N 1
ATOM 1041 C CA . VAL A 1 124 ? -2.636 10.901 17.955 1.00 95.19 124 VAL A CA 1
ATOM 1042 C C . VAL A 1 124 ? -4.002 11.460 18.363 1.00 95.19 124 VAL A C 1
ATOM 1044 O O . VAL A 1 124 ? -4.241 12.659 18.252 1.00 95.19 124 VAL A O 1
ATOM 1047 N N . GLY A 1 125 ? -4.897 10.583 18.814 1.00 94.19 125 GLY A N 1
ATOM 1048 C CA . GLY A 1 125 ? -6.270 10.917 19.189 1.00 94.19 125 GLY A CA 1
ATOM 1049 C C . GLY A 1 125 ? -7.311 10.749 18.080 1.00 94.19 125 GLY A C 1
ATOM 1050 O O . GLY A 1 125 ? -8.501 10.784 18.385 1.00 94.19 125 GLY A O 1
ATOM 1051 N N . ASP A 1 126 ? -6.905 10.516 16.828 1.00 95.88 126 ASP A N 1
ATOM 1052 C CA . ASP A 1 126 ? -7.854 10.230 15.750 1.00 95.88 126 ASP A CA 1
ATOM 1053 C C . ASP A 1 126 ? -8.585 8.898 15.979 1.00 95.88 126 ASP A C 1
ATOM 1055 O O . ASP A 1 126 ? -7.985 7.903 16.393 1.00 95.88 126 ASP A O 1
ATOM 1059 N N . TYR A 1 127 ? -9.880 8.872 15.649 1.00 95.62 127 TYR A N 1
ATOM 1060 C CA . TYR A 1 127 ? -10.695 7.659 15.668 1.00 95.62 127 TYR A CA 1
ATOM 1061 C C . TYR A 1 127 ? -10.662 6.963 14.310 1.00 95.62 127 TYR A C 1
ATOM 1063 O O . TYR A 1 127 ? -10.971 7.567 13.276 1.00 95.62 127 TYR A O 1
ATOM 1071 N N . VAL A 1 128 ? -10.321 5.682 14.312 1.00 95.38 128 VAL A N 1
ATOM 1072 C CA . VAL A 1 128 ? -10.072 4.883 13.115 1.00 95.38 128 VAL A CA 1
ATOM 1073 C C . VAL A 1 128 ? -10.763 3.525 13.182 1.00 95.38 128 VAL A C 1
ATOM 1075 O O . VAL A 1 128 ? -11.082 3.011 14.248 1.00 95.38 128 VAL A O 1
ATOM 1078 N N . ARG A 1 129 ? -11.003 2.945 12.013 1.00 93.69 129 ARG A N 1
ATOM 1079 C CA . ARG A 1 129 ? -11.402 1.555 11.802 1.00 93.69 129 ARG A CA 1
ATOM 1080 C C . ARG A 1 129 ? -10.255 0.816 11.143 1.00 93.69 129 ARG A C 1
ATOM 1082 O O . ARG A 1 129 ? -9.474 1.432 10.421 1.00 93.69 129 ARG A O 1
ATOM 1089 N N . ILE A 1 130 ? -10.192 -0.485 11.368 1.00 93.38 130 ILE A N 1
ATOM 1090 C CA . ILE A 1 130 ? -9.140 -1.343 10.837 1.00 93.38 130 ILE A CA 1
ATOM 1091 C C . ILE A 1 130 ? -9.662 -2.056 9.585 1.00 93.38 130 ILE A C 1
ATOM 1093 O O . ILE A 1 130 ? -10.846 -2.391 9.509 1.00 93.38 130 ILE A O 1
ATOM 1097 N N . SER A 1 131 ? -8.818 -2.260 8.578 1.00 91.69 131 SER A N 1
ATOM 1098 C CA . SER A 1 131 ? -9.160 -3.045 7.390 1.00 91.69 131 SER A CA 1
ATOM 1099 C C . SER A 1 131 ? -9.476 -4.494 7.758 1.00 91.69 131 SER A C 1
ATOM 1101 O O . SER A 1 131 ? -8.758 -5.103 8.545 1.00 91.69 131 SER A O 1
ATOM 1103 N N . LYS A 1 132 ? -10.513 -5.072 7.157 1.00 87.50 132 LYS A N 1
ATOM 1104 C CA . LYS A 1 132 ? -10.804 -6.504 7.259 1.00 87.50 132 LYS A CA 1
ATOM 1105 C C . LYS A 1 132 ? -10.021 -7.275 6.207 1.00 87.50 132 LYS A C 1
ATOM 1107 O O . LYS A 1 132 ? -9.913 -6.824 5.065 1.00 87.50 132 LYS A O 1
ATOM 1112 N N . TYR A 1 133 ? -9.534 -8.453 6.579 1.00 81.00 133 TYR A N 1
ATOM 1113 C CA . TYR A 1 133 ? -9.077 -9.424 5.598 1.00 81.00 133 TYR A CA 1
ATOM 1114 C C . TYR A 1 133 ? -10.283 -9.918 4.790 1.00 81.00 133 TYR A C 1
ATOM 1116 O O . TYR A 1 133 ? -11.339 -10.181 5.361 1.00 81.00 133 TYR A O 1
ATOM 1124 N N . LYS A 1 134 ? -10.138 -9.998 3.464 1.00 77.69 134 LYS A N 1
ATOM 1125 C CA . LYS A 1 134 ? -11.166 -10.546 2.576 1.00 77.69 134 LYS A CA 1
ATOM 1126 C C . LYS A 1 134 ? -10.727 -11.902 2.061 1.00 77.69 134 LYS A C 1
ATOM 1128 O O . LYS A 1 134 ? -9.675 -12.011 1.430 1.00 77.69 134 LYS A O 1
ATOM 1133 N N . GLY A 1 135 ? -11.554 -12.919 2.284 1.00 78.06 135 GLY A N 1
ATOM 1134 C CA . GLY A 1 135 ? -11.374 -14.217 1.640 1.00 78.06 135 GLY A CA 1
ATOM 1135 C C . GLY A 1 135 ? -11.576 -14.148 0.120 1.00 78.06 135 GLY A C 1
ATOM 1136 O O . GLY A 1 135 ? -12.274 -13.275 -0.394 1.00 78.06 135 GLY A O 1
ATOM 1137 N N . THR A 1 136 ? -11.015 -15.116 -0.610 1.00 78.12 136 THR A N 1
ATOM 1138 C CA . THR A 1 136 ? -11.048 -15.195 -2.087 1.00 78.12 136 THR A CA 1
ATOM 1139 C C . THR A 1 136 ? -12.464 -15.204 -2.681 1.00 78.12 136 THR A C 1
ATOM 1141 O O . THR A 1 136 ? -12.654 -14.796 -3.822 1.00 78.12 136 THR A O 1
ATOM 1144 N N . PHE A 1 137 ? -13.463 -15.641 -1.907 1.00 80.44 137 PHE A N 1
ATOM 1145 C CA . PHE A 1 137 ? -14.867 -15.757 -2.325 1.00 80.44 137 PHE A CA 1
ATOM 1146 C C . PHE A 1 137 ? -15.785 -14.688 -1.713 1.00 80.44 137 PHE A C 1
ATOM 1148 O O . PHE A 1 137 ? -17.011 -14.787 -1.808 1.00 80.44 137 PHE A O 1
ATOM 1155 N N . GLU A 1 138 ? -15.228 -13.671 -1.054 1.00 79.56 138 GLU A N 1
ATOM 1156 C CA . GLU A 1 138 ? -16.044 -12.601 -0.495 1.00 79.56 138 GLU A CA 1
ATOM 1157 C C . GLU A 1 138 ? -16.581 -11.661 -1.569 1.00 79.56 138 GLU A C 1
ATOM 1159 O O . GLU A 1 138 ? -15.877 -11.191 -2.462 1.00 79.56 138 GLU A O 1
ATOM 1164 N N . LYS A 1 139 ? -17.868 -11.346 -1.449 1.00 81.19 139 LYS A N 1
ATOM 1165 C CA . LYS A 1 139 ? -18.569 -10.495 -2.405 1.00 81.19 139 LYS A CA 1
ATOM 1166 C C . LYS A 1 139 ? -18.176 -9.029 -2.216 1.00 81.19 139 LYS A C 1
ATOM 1168 O O . LYS A 1 139 ? -17.967 -8.563 -1.100 1.00 81.19 139 LYS A O 1
ATOM 1173 N N . GLY A 1 140 ? -18.149 -8.262 -3.306 1.00 81.69 140 GLY A N 1
ATOM 1174 C CA . GLY A 1 140 ? -17.717 -6.856 -3.290 1.00 81.69 140 GLY A CA 1
ATOM 1175 C C . GLY A 1 140 ? -18.517 -5.938 -2.354 1.00 81.69 140 GLY A C 1
ATOM 1176 O O . GLY A 1 140 ? -17.978 -4.945 -1.878 1.00 81.69 140 GLY A O 1
ATOM 1177 N N . TYR A 1 141 ? -19.768 -6.289 -2.036 1.00 82.25 141 TYR A N 1
ATOM 1178 C CA . TYR A 1 141 ? -20.622 -5.515 -1.131 1.00 82.25 141 TYR A CA 1
ATOM 1179 C C . TYR A 1 141 ? -20.338 -5.747 0.362 1.00 82.25 141 TYR A C 1
ATOM 1181 O O . TYR A 1 141 ? -20.910 -5.046 1.197 1.00 82.25 141 TYR A O 1
ATOM 1189 N N . THR A 1 142 ? -19.486 -6.713 0.738 1.00 84.69 142 THR A N 1
ATOM 1190 C CA . THR A 1 142 ? -19.089 -6.864 2.145 1.00 84.69 142 THR A CA 1
ATOM 1191 C C . THR A 1 142 ? -18.185 -5.698 2.562 1.00 84.69 142 THR A C 1
ATOM 1193 O O . THR A 1 142 ? -17.312 -5.281 1.790 1.00 84.69 142 THR A O 1
ATOM 1196 N N . PRO A 1 143 ? -18.372 -5.140 3.772 1.00 86.50 143 PRO A N 1
ATOM 1197 C CA . PRO A 1 143 ? -17.601 -3.989 4.224 1.00 86.50 143 PRO A CA 1
ATOM 1198 C C . PRO A 1 143 ? -16.117 -4.337 4.390 1.00 86.50 143 PRO A C 1
ATOM 1200 O O . PRO A 1 143 ? -15.778 -5.319 5.043 1.00 86.50 143 PRO A O 1
ATOM 1203 N N . ASN A 1 144 ? -15.237 -3.478 3.866 1.00 88.38 144 ASN A N 1
ATOM 1204 C CA . ASN A 1 144 ? -13.774 -3.623 3.958 1.00 88.38 144 ASN A CA 1
ATOM 1205 C C . ASN A 1 144 ? -13.189 -3.202 5.316 1.00 88.38 144 ASN A C 1
ATOM 1207 O O . ASN A 1 144 ? -11.990 -3.335 5.526 1.00 88.38 144 ASN A O 1
ATOM 1211 N N . TRP A 1 145 ? -14.000 -2.644 6.214 1.00 91.06 145 TRP A N 1
ATOM 1212 C CA . TRP A 1 145 ? -13.547 -2.024 7.460 1.00 91.06 145 TRP A CA 1
ATOM 1213 C C . TRP A 1 145 ? -14.261 -2.638 8.663 1.00 91.06 145 TRP A C 1
ATOM 1215 O O . TRP A 1 145 ? -15.410 -3.086 8.559 1.00 91.06 145 TRP A O 1
ATOM 1225 N N . SER A 1 146 ? -13.585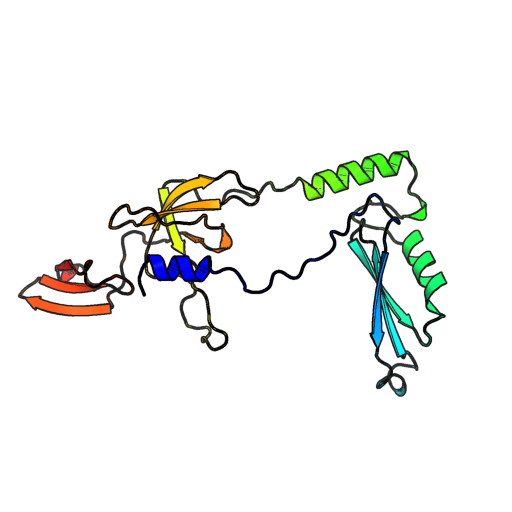 -2.659 9.810 1.00 90.31 146 SER A N 1
ATOM 1226 C CA . SER A 1 146 ? -14.127 -3.109 11.090 1.00 90.31 146 SER A CA 1
ATOM 1227 C C . SER A 1 146 ? -15.373 -2.311 11.475 1.00 90.31 146 SER A C 1
ATOM 1229 O O . SER A 1 146 ? -15.523 -1.134 11.140 1.00 90.31 146 SER A O 1
ATOM 1231 N N . THR A 1 147 ? -16.298 -2.959 12.181 1.00 89.12 147 THR A N 1
ATOM 1232 C CA . THR A 1 147 ? -17.418 -2.256 12.828 1.00 89.12 147 THR A CA 1
ATOM 1233 C C . THR A 1 147 ? -16.947 -1.540 14.090 1.00 89.12 147 THR A C 1
ATOM 1235 O O . THR A 1 147 ? -17.447 -0.462 14.408 1.00 89.12 147 THR A O 1
ATOM 1238 N N . GLU A 1 148 ? -15.945 -2.117 14.753 1.00 88.44 148 GLU A N 1
ATOM 1239 C CA . GLU A 1 148 ? -15.255 -1.571 15.914 1.00 88.44 148 GLU A CA 1
ATOM 1240 C C . GLU A 1 148 ? -14.474 -0.307 15.555 1.00 88.44 148 GLU A C 1
ATOM 1242 O O . GLU A 1 148 ? -13.887 -0.205 14.471 1.00 88.44 148 GLU A O 1
ATOM 1247 N N . ILE A 1 149 ? -14.488 0.648 16.481 1.00 91.81 149 ILE A N 1
ATOM 1248 C CA . ILE A 1 149 ? -13.795 1.928 16.377 1.00 91.81 149 ILE A CA 1
ATOM 1249 C C . ILE A 1 149 ? -12.650 1.909 17.385 1.00 91.81 149 ILE A C 1
ATOM 1251 O O . ILE A 1 149 ? -12.827 1.520 18.535 1.00 91.81 149 ILE A O 1
ATOM 1255 N N . PHE A 1 150 ? -11.485 2.352 16.940 1.00 93.38 150 PHE A N 1
ATOM 1256 C CA . PHE A 1 150 ? -10.256 2.423 17.714 1.00 93.38 150 PHE A CA 1
ATOM 1257 C C . PHE A 1 150 ? -9.761 3.860 17.750 1.00 93.38 150 PHE A C 1
ATOM 1259 O O . PHE A 1 150 ? -10.127 4.678 16.904 1.00 93.38 150 PHE A O 1
ATOM 1266 N N . LYS A 1 151 ? -8.905 4.174 18.713 1.00 95.56 151 LYS A N 1
ATOM 1267 C CA . LYS A 1 151 ? -8.255 5.474 18.839 1.00 95.56 151 LYS A CA 1
ATOM 1268 C C . LYS A 1 151 ? -6.759 5.323 18.618 1.00 95.56 151 LYS A C 1
ATOM 1270 O O . LYS A 1 151 ? -6.143 4.387 19.117 1.00 95.56 151 LYS A O 1
ATOM 1275 N N . ILE A 1 152 ? -6.153 6.248 17.881 1.00 96.19 152 ILE A N 1
ATOM 1276 C CA . ILE A 1 152 ? -4.698 6.272 17.723 1.00 96.19 152 ILE A CA 1
ATOM 1277 C C . ILE A 1 152 ? -4.068 6.745 19.027 1.00 96.19 152 ILE A C 1
ATOM 1279 O O . ILE A 1 152 ? -4.231 7.898 19.428 1.00 96.19 152 ILE A O 1
ATOM 1283 N N . ARG A 1 153 ? -3.301 5.858 19.656 1.00 94.94 153 ARG A N 1
ATOM 1284 C CA . ARG A 1 153 ? -2.591 6.121 20.905 1.00 94.94 153 ARG A CA 1
ATOM 1285 C C . ARG A 1 153 ? -1.218 6.737 20.660 1.00 94.94 153 ARG A C 1
ATOM 1287 O O . ARG A 1 153 ? -0.831 7.675 21.349 1.00 94.94 153 ARG A O 1
ATOM 1294 N N . LYS A 1 154 ? -0.448 6.191 19.713 1.00 94.50 154 LYS A N 1
ATOM 1295 C CA . LYS A 1 154 ? 0.945 6.606 19.485 1.00 94.50 154 LYS A CA 1
ATOM 1296 C C . LYS A 1 154 ? 1.370 6.428 18.031 1.00 94.50 154 LYS A C 1
ATOM 1298 O O . LYS A 1 154 ? 0.977 5.474 17.368 1.00 94.50 154 LYS A O 1
ATOM 1303 N N . LEU A 1 155 ? 2.224 7.339 17.573 1.00 92.75 155 LEU A N 1
ATOM 1304 C CA . LEU A 1 155 ? 2.919 7.264 16.290 1.00 92.75 155 LEU A CA 1
ATOM 1305 C C . LEU A 1 155 ? 4.294 6.617 16.479 1.00 92.75 155 LEU A C 1
ATOM 1307 O O . LEU A 1 155 ? 5.022 6.963 17.413 1.00 92.75 155 LEU A O 1
ATOM 1311 N N . GLN A 1 156 ? 4.663 5.705 15.587 1.00 89.06 156 GLN A N 1
ATOM 1312 C CA . GLN A 1 156 ? 6.005 5.140 15.506 1.00 89.06 156 GLN A CA 1
ATOM 1313 C C . GLN A 1 156 ? 6.695 5.674 14.249 1.00 89.06 156 GLN A C 1
ATOM 1315 O O . GLN A 1 156 ? 6.165 5.564 13.147 1.00 89.06 156 GLN A O 1
ATOM 1320 N N . ASN A 1 157 ? 7.891 6.247 14.405 1.00 83.06 157 ASN A N 1
ATOM 1321 C CA . ASN A 1 157 ? 8.690 6.784 13.296 1.00 83.06 157 ASN A CA 1
ATOM 1322 C C . ASN A 1 157 ? 9.450 5.669 12.548 1.00 83.06 157 ASN A C 1
ATOM 1324 O O . ASN A 1 157 ? 10.658 5.747 12.348 1.00 83.06 157 ASN A O 1
ATOM 1328 N N . THR A 1 158 ? 8.741 4.606 12.187 1.00 81.81 158 THR A N 1
ATOM 1329 C CA . THR A 1 158 ? 9.185 3.574 11.247 1.00 81.81 158 THR A CA 1
ATOM 1330 C C . THR A 1 158 ? 9.044 4.084 9.809 1.00 81.81 158 THR A C 1
ATOM 1332 O O . THR A 1 158 ? 8.357 5.079 9.552 1.00 81.81 158 THR A O 1
ATOM 1335 N N . ILE A 1 159 ? 9.716 3.424 8.865 1.00 75.31 159 ILE A N 1
ATOM 1336 C CA . ILE A 1 159 ? 9.601 3.707 7.431 1.00 75.31 159 ILE A CA 1
ATOM 1337 C C . ILE A 1 159 ? 8.980 2.469 6.766 1.00 75.31 159 ILE A C 1
ATOM 1339 O O . ILE A 1 159 ? 9.656 1.441 6.693 1.00 75.31 159 ILE A O 1
ATOM 1343 N N . PRO A 1 160 ? 7.710 2.526 6.312 1.00 79.44 160 PRO A N 1
ATOM 1344 C CA . PRO A 1 160 ? 6.747 3.630 6.455 1.00 79.44 160 PRO A CA 1
ATOM 1345 C C . PRO A 1 160 ? 6.178 3.749 7.886 1.00 79.44 160 PRO A C 1
ATOM 1347 O O . PRO A 1 160 ? 6.220 2.788 8.650 1.00 79.44 160 PRO A O 1
ATOM 1350 N N . THR A 1 161 ? 5.630 4.922 8.243 1.00 87.00 161 THR A N 1
ATOM 1351 C CA . THR A 1 161 ? 5.115 5.221 9.598 1.00 87.00 161 THR A CA 1
ATOM 1352 C C . THR A 1 161 ? 4.017 4.247 10.022 1.00 87.00 161 THR A C 1
ATOM 1354 O O . THR A 1 161 ? 3.017 4.095 9.314 1.00 87.00 161 THR A O 1
ATOM 1357 N N . THR A 1 162 ? 4.178 3.653 11.206 1.00 92.06 162 THR A N 1
ATOM 1358 C CA . THR A 1 162 ? 3.184 2.774 11.835 1.00 92.06 162 THR A CA 1
ATOM 1359 C C . THR A 1 162 ? 2.472 3.449 13.010 1.00 92.06 162 THR A C 1
ATOM 1361 O O . THR A 1 162 ? 2.987 4.365 13.660 1.00 92.06 162 THR A O 1
ATOM 1364 N N . TYR A 1 163 ? 1.253 2.993 13.280 1.00 94.38 163 TYR A N 1
ATOM 1365 C CA . TYR A 1 163 ? 0.330 3.549 14.264 1.00 94.38 163 TYR A CA 1
ATOM 1366 C C . TYR A 1 163 ? 0.009 2.499 15.327 1.00 94.38 163 TYR A C 1
ATOM 1368 O O . TYR A 1 163 ? -0.376 1.381 14.999 1.00 94.38 163 TYR A O 1
ATOM 1376 N N . LEU A 1 164 ? 0.127 2.864 16.601 1.00 95.06 164 LEU A N 1
ATOM 1377 C CA . LEU A 1 164 ? -0.372 2.059 17.714 1.00 95.06 164 LEU A CA 1
ATOM 1378 C C . LEU A 1 164 ? -1.759 2.562 18.097 1.00 95.06 164 LEU A C 1
ATOM 1380 O O . LEU A 1 164 ? -1.952 3.770 18.282 1.00 95.06 164 LEU A O 1
ATOM 1384 N N . ILE A 1 165 ? -2.705 1.640 18.240 1.00 95.06 165 ILE A N 1
ATOM 1385 C CA . ILE A 1 165 ? -4.109 1.950 18.510 1.00 95.06 165 ILE A CA 1
ATOM 1386 C C . ILE A 1 165 ? -4.580 1.317 19.822 1.00 95.06 165 ILE A C 1
ATOM 1388 O O . ILE A 1 165 ? -4.008 0.348 20.322 1.00 95.06 165 ILE A O 1
ATOM 1392 N N . GLU A 1 166 ? -5.632 1.890 20.384 1.00 93.94 166 GLU A N 1
ATOM 1393 C CA . GLU A 1 166 ? -6.313 1.408 21.581 1.00 93.94 166 GLU A CA 1
ATOM 1394 C C . GLU A 1 166 ? -7.822 1.326 21.338 1.00 93.94 166 GLU A C 1
ATOM 1396 O O . GLU A 1 166 ? -8.388 2.056 20.520 1.00 93.94 166 GLU A O 1
ATOM 1401 N N . ASP A 1 167 ? -8.469 0.404 22.037 1.00 90.06 167 ASP A N 1
ATOM 1402 C CA . ASP A 1 167 ? -9.916 0.230 22.028 1.00 90.06 167 ASP A CA 1
ATOM 1403 C C . ASP A 1 167 ? -10.616 1.413 22.713 1.00 90.06 167 ASP A C 1
ATOM 1405 O O . ASP A 1 167 ? -10.258 1.789 23.830 1.00 90.06 167 ASP A O 1
ATOM 1409 N N . THR A 1 168 ? -11.646 1.978 22.077 1.00 85.44 168 THR A N 1
ATOM 1410 C CA . THR A 1 168 ? -12.385 3.126 22.626 1.00 85.44 168 THR A CA 1
ATOM 1411 C C . THR A 1 168 ? -13.240 2.773 23.838 1.00 85.44 168 THR A C 1
ATOM 1413 O O . THR A 1 168 ? -13.542 3.660 24.632 1.00 85.44 168 THR A O 1
ATOM 1416 N N . ILE A 1 169 ? -13.637 1.504 23.990 1.00 80.69 169 ILE A N 1
ATOM 1417 C CA . ILE A 1 169 ? -14.566 1.078 25.047 1.00 80.69 169 ILE A CA 1
ATOM 1418 C C . ILE A 1 169 ? -13.817 0.791 26.347 1.00 80.69 169 ILE A C 1
ATOM 1420 O O . ILE A 1 169 ? -14.198 1.288 27.404 1.00 80.69 169 ILE A O 1
ATOM 1424 N N . ARG A 1 170 ? -12.755 -0.022 26.282 1.00 79.19 170 ARG A N 1
ATOM 1425 C CA . ARG A 1 170 ? -12.003 -0.469 27.468 1.00 79.19 170 ARG A CA 1
ATOM 1426 C C . ARG A 1 170 ? -10.662 0.233 27.659 1.00 79.19 170 ARG A C 1
ATOM 1428 O O . ARG A 1 170 ? -9.990 -0.029 28.651 1.00 79.19 170 ARG A O 1
ATOM 1435 N N . GLY A 1 171 ? -10.228 1.055 26.701 1.00 82.88 171 GLY A N 1
ATOM 1436 C CA . GLY A 1 171 ? -8.870 1.611 26.682 1.00 82.88 171 GLY A CA 1
ATOM 1437 C C . GLY A 1 171 ? -7.784 0.544 26.509 1.00 82.88 171 GLY A C 1
ATOM 1438 O O . GLY A 1 171 ? -6.609 0.798 26.771 1.00 82.88 171 GLY A O 1
ATOM 1439 N N . GLN A 1 172 ? -8.159 -0.676 26.109 1.00 87.25 172 GLN A N 1
ATOM 1440 C CA . GLN A 1 172 ? -7.219 -1.777 25.970 1.00 87.25 172 GLN A CA 1
ATOM 1441 C C . GLN A 1 172 ? -6.330 -1.549 24.747 1.00 87.25 172 GLN A C 1
ATOM 1443 O O . GLN A 1 172 ? -6.806 -1.260 23.649 1.00 87.25 172 GLN A O 1
ATOM 1448 N N . GLN A 1 173 ? -5.025 -1.706 24.938 1.00 91.00 173 GLN A N 1
ATOM 1449 C CA . GLN A 1 173 ? -4.051 -1.564 23.864 1.00 91.00 173 GLN A CA 1
ATOM 1450 C C . GLN A 1 173 ? -4.166 -2.740 22.904 1.00 91.00 173 GLN A C 1
ATOM 1452 O O . GLN A 1 173 ? -4.196 -3.899 23.325 1.00 91.00 173 GLN A O 1
ATOM 1457 N N . ILE A 1 174 ? -4.199 -2.428 21.615 1.00 90.12 174 ILE A N 1
ATOM 1458 C CA . ILE A 1 174 ? -4.164 -3.439 20.573 1.00 90.12 174 ILE A CA 1
ATOM 1459 C C . ILE A 1 174 ? -2.702 -3.740 20.247 1.00 90.12 174 ILE A C 1
ATOM 1461 O O . ILE A 1 174 ? -1.900 -2.830 20.029 1.00 90.12 174 ILE A O 1
ATOM 1465 N N . LEU A 1 175 ? -2.348 -5.024 20.262 1.00 87.12 175 LEU A N 1
ATOM 1466 C CA . LEU A 1 175 ? -1.010 -5.487 19.906 1.00 87.12 175 LEU A CA 1
ATOM 1467 C C . LEU A 1 175 ? -0.787 -5.330 18.398 1.00 87.12 175 LEU A C 1
ATOM 1469 O O . LEU A 1 175 ? -1.651 -5.693 17.611 1.00 87.12 175 LEU A O 1
ATOM 1473 N N . GLY A 1 176 ? 0.386 -4.838 18.003 1.00 86.06 176 GLY A N 1
ATOM 1474 C CA . GLY A 1 176 ? 0.738 -4.630 16.596 1.00 86.06 176 GLY A CA 1
ATOM 1475 C C . GLY A 1 176 ? 0.769 -3.156 16.187 1.00 86.06 176 GLY A C 1
ATOM 1476 O O . GLY A 1 176 ? 0.088 -2.304 16.759 1.00 86.06 176 GLY A O 1
ATOM 1477 N N . GLY A 1 177 ? 1.635 -2.851 15.221 1.00 91.19 177 GLY A N 1
ATOM 1478 C CA . GLY A 1 177 ? 1.707 -1.544 14.575 1.00 91.19 177 GLY A CA 1
ATOM 1479 C C . GLY A 1 177 ? 0.962 -1.593 13.250 1.00 91.19 177 GLY A C 1
ATOM 1480 O O . GLY A 1 177 ? 1.238 -2.461 12.429 1.00 91.19 177 GLY A O 1
ATOM 1481 N N . PHE A 1 178 ? 0.047 -0.653 13.045 1.00 93.31 178 PHE A N 1
ATOM 1482 C CA . PHE A 1 178 ? -0.800 -0.598 11.858 1.00 93.31 178 PHE A CA 1
ATOM 1483 C C . PHE A 1 178 ? -0.231 0.364 10.831 1.00 93.31 178 PHE A C 1
ATOM 1485 O O . PHE A 1 178 ? 0.238 1.449 11.182 1.00 93.31 178 PHE A O 1
ATOM 1492 N N . TYR A 1 179 ? -0.303 0.001 9.560 1.00 91.88 179 TYR A N 1
ATOM 1493 C CA . TYR A 1 179 ? 0.050 0.893 8.466 1.00 91.88 179 TYR A CA 1
ATOM 1494 C C . TYR A 1 179 ? -1.094 1.849 8.122 1.00 91.88 179 TYR A C 1
ATOM 1496 O O . TYR A 1 179 ? -2.262 1.638 8.446 1.00 91.88 179 TYR A O 1
ATOM 1504 N N . THR A 1 180 ? -0.763 2.919 7.399 1.00 91.44 180 THR A N 1
ATOM 1505 C CA . THR A 1 180 ? -1.745 3.923 6.953 1.00 91.44 180 THR A CA 1
ATOM 1506 C C . THR A 1 180 ? -2.888 3.303 6.136 1.00 91.44 180 THR A C 1
ATOM 1508 O O . THR A 1 180 ? -4.022 3.775 6.191 1.00 91.44 180 THR A O 1
ATOM 1511 N N . GLN A 1 181 ? -2.581 2.272 5.350 1.00 90.81 181 GLN A N 1
ATOM 1512 C CA . GLN A 1 181 ? -3.495 1.571 4.450 1.00 90.81 181 GLN A CA 1
ATOM 1513 C C . GLN A 1 181 ? -4.475 0.669 5.205 1.00 90.81 181 GLN A C 1
ATOM 1515 O O . GLN A 1 181 ? -5.576 0.424 4.721 1.00 90.81 181 GLN A O 1
ATOM 1520 N N . GLU A 1 182 ? -4.085 0.218 6.395 1.00 92.50 182 GLU A N 1
ATOM 1521 C CA . GLU A 1 182 ? -4.880 -0.663 7.251 1.00 92.50 182 GLU A CA 1
ATOM 1522 C C . GLU A 1 182 ? -5.848 0.126 8.136 1.00 92.50 182 GLU A C 1
ATOM 1524 O O . GLU A 1 182 ? -6.657 -0.466 8.844 1.00 92.50 182 GLU A O 1
ATOM 1529 N N . LEU A 1 183 ? -5.796 1.463 8.093 1.00 94.56 183 LEU A N 1
ATOM 1530 C CA . LEU A 1 183 ? -6.611 2.345 8.919 1.00 94.56 183 LEU A CA 1
ATOM 1531 C C . LEU A 1 183 ? -7.495 3.278 8.083 1.00 94.56 183 LEU A C 1
ATOM 1533 O O . LEU A 1 183 ? -7.069 3.904 7.108 1.00 94.56 183 LEU A O 1
ATOM 1537 N N . GLN A 1 184 ? -8.733 3.458 8.538 1.00 95.19 184 GLN A N 1
ATOM 1538 C CA . GLN A 1 184 ? -9.670 4.440 8.000 1.00 95.19 184 GLN A CA 1
ATOM 1539 C C . GLN A 1 184 ? -10.223 5.327 9.108 1.00 95.19 184 GLN A C 1
ATOM 1541 O O . GLN A 1 184 ? -10.881 4.845 10.023 1.00 95.19 184 GLN A O 1
ATOM 1546 N N . LYS A 1 185 ? -10.039 6.646 8.992 1.00 95.25 185 LYS A N 1
ATOM 1547 C CA . LYS A 1 185 ? -10.647 7.614 9.915 1.00 95.25 185 LYS A CA 1
ATOM 1548 C C . LYS A 1 185 ? -12.175 7.558 9.830 1.00 95.25 185 LYS A C 1
ATOM 1550 O O . LYS A 1 185 ? -12.737 7.641 8.737 1.00 95.25 185 LYS A O 1
ATOM 1555 N N . THR A 1 186 ? -12.845 7.423 10.974 1.00 92.38 186 THR A N 1
ATOM 1556 C CA . THR A 1 186 ? -14.314 7.400 11.032 1.00 92.38 186 THR A CA 1
ATOM 1557 C C . THR A 1 186 ? -14.882 8.817 11.079 1.00 92.38 186 THR A C 1
ATOM 1559 O O . THR A 1 186 ? -14.355 9.688 11.768 1.00 92.38 186 THR A O 1
ATOM 1562 N N . LYS A 1 187 ? -15.990 9.050 10.365 1.00 91.69 187 LYS A N 1
ATOM 1563 C CA . LYS A 1 187 ? -16.764 10.301 10.467 1.00 91.69 187 LYS A CA 1
ATOM 1564 C C . LYS A 1 187 ? -17.615 10.353 11.738 1.00 91.69 187 LYS A C 1
ATOM 1566 O O . LYS A 1 187 ? -17.949 11.434 12.206 1.00 91.69 187 LYS A O 1
ATOM 1571 N N . TYR A 1 188 ? -17.975 9.189 12.277 1.00 90.06 188 TYR A N 1
ATOM 1572 C CA . TYR A 1 188 ? -18.889 9.059 13.407 1.00 90.06 188 TYR A CA 1
ATOM 1573 C C . TYR A 1 188 ? -18.240 8.196 14.496 1.00 90.06 188 TYR A C 1
ATOM 1575 O O . TYR A 1 188 ? -18.436 6.981 14.502 1.00 90.06 188 TYR A O 1
ATOM 1583 N N . PRO A 1 189 ? -17.441 8.791 15.399 1.00 88.81 189 PRO A N 1
ATOM 1584 C CA . PRO A 1 189 ? -16.764 8.049 16.465 1.00 88.81 189 PRO A CA 1
ATOM 1585 C C . PRO A 1 189 ? -17.732 7.507 17.527 1.00 88.81 189 PRO A C 1
ATOM 1587 O O . PRO A 1 189 ? -17.459 6.479 18.134 1.00 88.81 189 PRO A O 1
ATOM 1590 N N . ASN A 1 190 ? -18.890 8.152 17.699 1.00 87.94 190 ASN A N 1
ATOM 1591 C CA . ASN A 1 190 ? -19.858 7.829 18.753 1.00 87.94 190 ASN A CA 1
ATOM 1592 C C . ASN A 1 190 ? -21.078 7.039 18.241 1.00 87.94 190 ASN A C 1
ATOM 1594 O O . ASN A 1 190 ? -22.087 6.957 18.937 1.00 87.94 190 ASN A O 1
ATOM 1598 N N . LYS A 1 191 ? -21.032 6.507 17.011 1.00 88.19 191 LYS A N 1
ATOM 1599 C CA . LYS A 1 191 ? -22.137 5.732 16.424 1.00 88.19 191 LYS A CA 1
ATOM 1600 C C . LYS A 1 191 ? -21.748 4.266 16.290 1.00 88.19 191 LYS A C 1
ATOM 1602 O O . LYS A 1 191 ? -20.788 3.937 15.593 1.00 88.19 191 LYS A O 1
ATOM 1607 N N . TYR A 1 192 ? -22.555 3.405 16.896 1.00 88.50 192 TYR A N 1
ATOM 1608 C CA . TYR A 1 192 ? -22.374 1.959 16.900 1.00 88.50 192 TYR A CA 1
ATOM 1609 C C . TYR A 1 192 ? -23.556 1.289 16.204 1.00 88.50 192 TYR A C 1
ATOM 1611 O O . TYR A 1 192 ? -24.695 1.736 16.323 1.00 88.50 192 TYR A O 1
ATOM 1619 N N . LEU A 1 193 ? -23.275 0.228 15.449 1.00 90.25 193 LEU A N 1
ATOM 1620 C CA . LEU A 1 193 ? -24.308 -0.535 14.756 1.00 90.25 193 LEU A CA 1
ATOM 1621 C C . LEU A 1 193 ? -24.925 -1.553 15.711 1.00 90.25 193 LEU A C 1
ATOM 1623 O O . LEU A 1 193 ? -24.216 -2.222 16.461 1.00 90.25 193 LEU A O 1
ATOM 1627 N N . VAL A 1 194 ? -26.246 -1.683 15.663 1.00 91.38 194 VAL A N 1
ATOM 1628 C CA . VAL A 1 194 ? -26.985 -2.673 16.445 1.00 91.38 194 VAL A CA 1
ATOM 1629 C C . VAL A 1 194 ? -27.014 -3.996 15.683 1.00 91.38 194 VAL A C 1
ATOM 1631 O O . VAL A 1 194 ? -27.435 -4.032 14.533 1.00 91.38 194 VAL A O 1
ATOM 1634 N N . GLU A 1 195 ? -26.584 -5.086 16.321 1.00 92.50 195 GLU A N 1
ATOM 1635 C CA . GLU A 1 195 ? -26.758 -6.442 15.783 1.00 92.50 195 GLU A CA 1
ATOM 1636 C C . GLU A 1 195 ? -28.162 -6.953 16.089 1.00 92.50 195 GLU A C 1
ATOM 1638 O O . GLU A 1 195 ? -28.875 -7.431 15.211 1.00 92.50 195 GLU A O 1
ATOM 1643 N N . LYS A 1 196 ? -28.554 -6.871 17.366 1.00 93.62 196 LYS A N 1
ATOM 1644 C CA . LYS A 1 196 ? -29.823 -7.415 17.842 1.00 93.62 196 LYS A CA 1
ATOM 1645 C C . LYS A 1 196 ? -30.286 -6.715 19.111 1.00 93.62 196 LYS A C 1
ATOM 1647 O O . LYS A 1 196 ? -29.505 -6.487 20.030 1.00 93.62 196 LYS A O 1
ATOM 1652 N N . VAL A 1 197 ? -31.587 -6.456 19.210 1.00 93.88 197 VAL A N 1
ATOM 1653 C CA . VAL A 1 197 ? -32.222 -6.084 20.482 1.00 93.88 197 VAL A CA 1
ATOM 1654 C C . VAL A 1 197 ? -32.535 -7.364 21.255 1.00 93.88 197 VAL A C 1
ATOM 1656 O O . VAL A 1 197 ? -33.279 -8.214 20.771 1.00 93.88 197 VAL A O 1
ATOM 1659 N N . LEU A 1 198 ? -31.951 -7.512 22.443 1.00 93.75 198 LEU A N 1
ATOM 1660 C CA . LEU A 1 198 ? -32.080 -8.716 23.266 1.00 93.75 198 LEU A CA 1
ATOM 1661 C C . LEU A 1 198 ? -33.338 -8.683 24.132 1.00 93.75 198 LEU A C 1
ATOM 1663 O O . LEU A 1 198 ? -34.041 -9.683 24.239 1.00 93.75 198 LEU A O 1
ATOM 1667 N N . ARG A 1 199 ? -33.615 -7.541 24.773 1.00 92.69 199 ARG A N 1
ATOM 1668 C CA . ARG A 1 199 ? -34.772 -7.356 25.664 1.00 92.69 199 ARG A CA 1
ATOM 1669 C C . ARG A 1 199 ? -35.304 -5.933 25.558 1.00 92.69 199 ARG A C 1
ATOM 1671 O O . ARG A 1 199 ? -34.540 -4.995 25.338 1.00 92.69 199 ARG A O 1
ATOM 1678 N N . ARG A 1 200 ? -36.610 -5.775 25.767 1.00 94.44 200 ARG A N 1
ATOM 1679 C CA . ARG A 1 200 ? -37.293 -4.477 25.852 1.00 94.44 200 ARG A CA 1
ATOM 1680 C C . ARG A 1 200 ? -38.013 -4.396 27.196 1.00 94.44 200 ARG A C 1
ATOM 1682 O O . ARG A 1 200 ? -38.709 -5.341 27.558 1.00 94.44 200 ARG A O 1
ATOM 1689 N N . LYS A 1 201 ? -37.827 -3.303 27.939 1.00 92.19 201 LYS A N 1
ATOM 1690 C CA . LYS A 1 201 ? -38.533 -3.041 29.202 1.00 92.19 201 LYS A CA 1
ATOM 1691 C C . LYS A 1 201 ? -38.853 -1.549 29.300 1.00 92.19 201 LYS A C 1
ATOM 1693 O O . LYS A 1 201 ? -37.965 -0.738 29.560 1.00 92.19 201 LYS A O 1
ATOM 1698 N N . GLY A 1 202 ? -40.120 -1.193 29.083 1.00 91.69 202 GLY A N 1
ATOM 1699 C CA . GLY A 1 202 ? -40.559 0.205 29.022 1.00 91.69 202 GLY A CA 1
ATOM 1700 C C . GLY A 1 202 ? -39.809 0.987 27.938 1.00 91.69 202 GLY A C 1
ATOM 1701 O O . GLY A 1 202 ? -39.720 0.535 26.797 1.00 91.69 202 GLY A O 1
ATOM 1702 N N . ASN A 1 203 ? -39.223 2.126 28.318 1.00 92.81 203 ASN A N 1
ATOM 1703 C CA . ASN A 1 203 ? -38.449 2.993 27.418 1.00 92.81 203 AS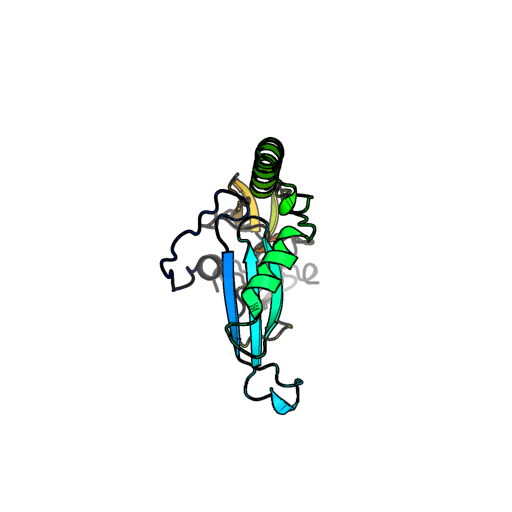N A CA 1
ATOM 1704 C C . ASN A 1 203 ? -36.990 2.559 27.212 1.00 92.81 203 ASN A C 1
ATOM 1706 O O . ASN A 1 203 ? -36.279 3.194 26.436 1.00 92.81 203 ASN A O 1
ATOM 1710 N N . LYS A 1 204 ? -36.546 1.477 27.862 1.00 93.81 204 LYS A N 1
ATOM 1711 C CA . LYS A 1 204 ? -35.172 0.977 27.762 1.00 93.81 204 LYS A CA 1
ATOM 1712 C C . LYS A 1 204 ? -35.090 -0.321 26.971 1.00 93.81 204 LYS A C 1
ATOM 1714 O O . LYS A 1 204 ? -35.968 -1.189 27.042 1.00 93.81 204 LYS A O 1
ATOM 1719 N N . VAL A 1 205 ? -33.998 -0.469 26.234 1.00 95.12 205 VAL A N 1
ATOM 1720 C CA . VAL A 1 205 ? -33.713 -1.633 25.397 1.00 95.12 205 VAL A CA 1
ATOM 1721 C C . VAL A 1 205 ? -32.291 -2.124 25.641 1.00 95.12 205 VAL A C 1
ATOM 1723 O O . VAL A 1 205 ? -31.338 -1.351 25.621 1.00 95.12 205 VAL A O 1
ATOM 1726 N N . LEU A 1 206 ? -32.152 -3.427 25.890 1.00 94.44 206 LEU A N 1
ATOM 1727 C CA . LEU A 1 206 ? -30.857 -4.093 26.006 1.00 94.44 206 LEU A CA 1
ATOM 1728 C C . LEU A 1 206 ? -30.408 -4.520 24.614 1.00 94.44 206 LEU A C 1
ATOM 1730 O O . LEU A 1 206 ? -31.112 -5.283 23.944 1.00 94.44 206 LEU A O 1
ATOM 1734 N N . VAL A 1 207 ? -29.241 -4.047 24.196 1.00 94.06 207 VAL A N 1
ATOM 1735 C CA . VAL A 1 207 ? -28.765 -4.183 22.823 1.00 94.06 207 VAL A CA 1
ATOM 1736 C C . VAL A 1 207 ? -27.473 -4.989 22.768 1.00 94.06 207 VAL A C 1
ATOM 1738 O O . VAL A 1 207 ? -26.572 -4.800 23.583 1.00 94.06 207 VAL A O 1
ATOM 1741 N N . LYS A 1 208 ? -27.401 -5.883 21.777 1.00 93.50 208 LYS A N 1
ATOM 1742 C CA . LYS A 1 208 ? -26.168 -6.495 21.293 1.00 93.50 208 LYS A CA 1
ATOM 1743 C C . LYS A 1 208 ? -25.639 -5.667 20.128 1.00 93.50 208 LYS A C 1
ATOM 1745 O O . LYS A 1 208 ? -26.330 -5.500 19.119 1.00 93.50 208 LYS A O 1
ATOM 1750 N N . TRP A 1 209 ? -24.429 -5.150 20.278 1.00 91.12 209 TRP A N 1
ATOM 1751 C CA . TRP A 1 209 ? -23.766 -4.321 19.275 1.00 91.12 209 TRP A CA 1
ATOM 1752 C C . TRP A 1 209 ? -23.045 -5.175 18.232 1.00 91.12 209 TRP A C 1
ATOM 1754 O O . TRP A 1 209 ? -22.450 -6.201 18.553 1.00 91.12 209 TRP A O 1
ATOM 1764 N N . LEU A 1 210 ? -23.074 -4.734 16.977 1.00 88.88 210 LEU A N 1
ATOM 1765 C CA . LEU A 1 210 ? -22.512 -5.468 15.852 1.00 88.88 210 LEU A CA 1
ATOM 1766 C C . LEU A 1 210 ? -20.986 -5.507 15.899 1.00 88.88 210 LEU A C 1
ATOM 1768 O O . LEU A 1 210 ? -20.305 -4.488 15.763 1.00 88.88 210 LEU A O 1
ATOM 1772 N N . GLY A 1 211 ? -20.461 -6.726 16.006 1.00 81.69 211 GLY A N 1
ATOM 1773 C CA . GLY A 1 211 ? -19.027 -6.998 16.045 1.00 81.69 211 GLY A CA 1
ATOM 1774 C C . GLY A 1 211 ? -18.383 -6.791 17.413 1.00 81.69 211 GLY A C 1
ATOM 1775 O O . GLY A 1 211 ? -17.189 -7.015 17.516 1.00 81.69 211 GLY A O 1
ATOM 1776 N N . LEU A 1 212 ? -19.154 -6.432 18.443 1.00 84.50 212 LEU A N 1
ATOM 1777 C CA . LEU A 1 212 ? -18.687 -6.415 19.828 1.00 84.50 212 LEU A CA 1
ATOM 1778 C C . LEU A 1 212 ? -19.046 -7.720 20.543 1.00 84.50 212 LEU A C 1
ATOM 1780 O O . LEU A 1 212 ? -19.931 -8.479 20.136 1.00 84.50 212 LEU A O 1
ATOM 1784 N N . SER A 1 213 ? -18.333 -7.994 21.629 1.00 85.12 213 SER A N 1
ATOM 1785 C CA . SER A 1 213 ? -18.577 -9.170 22.458 1.00 85.12 213 SER A CA 1
ATOM 1786 C C . SER A 1 213 ? -19.865 -9.015 23.271 1.00 85.12 213 SER A C 1
ATOM 1788 O O . SER A 1 213 ? -20.267 -7.910 23.631 1.00 85.12 213 SER A O 1
ATOM 1790 N N . SER A 1 214 ? -20.483 -10.130 23.671 1.00 85.69 214 SER A N 1
ATOM 1791 C CA . SER A 1 214 ? -21.668 -10.102 24.546 1.00 85.69 214 SER A CA 1
ATOM 1792 C C . SER A 1 214 ? -21.415 -9.413 25.897 1.00 85.69 214 SER A C 1
ATOM 1794 O O . SER A 1 214 ? -22.359 -8.989 26.557 1.00 85.69 214 SER A O 1
ATOM 1796 N N . SER A 1 215 ? -20.149 -9.292 26.310 1.00 85.62 215 SER A N 1
ATOM 1797 C CA . SER A 1 215 ? -19.754 -8.575 27.527 1.00 85.62 215 SER A CA 1
ATOM 1798 C C . SER A 1 215 ? -19.843 -7.049 27.405 1.00 85.62 215 SER A C 1
ATOM 1800 O O . SER A 1 215 ? -19.751 -6.351 28.406 1.00 85.62 215 SER A O 1
ATOM 1802 N N . GLU A 1 216 ? -20.030 -6.528 26.192 1.00 86.25 216 GLU A N 1
ATOM 1803 C CA . GLU A 1 216 ? -20.187 -5.098 25.899 1.00 86.25 216 GLU A CA 1
ATOM 1804 C C . GLU A 1 216 ? -21.652 -4.727 25.614 1.00 86.25 216 GLU A C 1
ATOM 1806 O O . GLU A 1 216 ? -21.949 -3.600 25.220 1.00 86.25 216 GLU A O 1
ATOM 1811 N N . ASN A 1 217 ? -22.588 -5.662 25.814 1.00 90.75 217 ASN A N 1
ATOM 1812 C CA . ASN A 1 217 ? -24.016 -5.385 25.702 1.00 90.75 217 ASN A CA 1
ATOM 1813 C C . ASN A 1 217 ? -24.418 -4.294 26.699 1.00 90.75 217 ASN A C 1
ATOM 1815 O O . ASN A 1 217 ? -24.072 -4.360 27.879 1.00 90.75 217 ASN A O 1
ATOM 1819 N N . SER A 1 218 ? -25.199 -3.318 26.243 1.00 90.94 218 SER A N 1
ATOM 1820 C CA . SER A 1 218 ? -25.607 -2.193 27.081 1.00 90.94 218 SER A CA 1
ATOM 1821 C C . SER A 1 218 ? -27.089 -1.873 26.938 1.00 90.94 218 SER A C 1
ATOM 1823 O O . SER A 1 218 ? -27.749 -2.211 25.951 1.00 90.94 218 SER A O 1
ATOM 1825 N N . CYS A 1 219 ? -27.634 -1.273 27.995 1.00 91.81 219 CYS A N 1
ATOM 1826 C CA . CYS A 1 219 ? -29.016 -0.831 28.055 1.00 91.81 219 CYS A CA 1
ATOM 1827 C C . CYS A 1 219 ? -29.076 0.634 27.618 1.00 91.81 219 CYS A C 1
ATOM 1829 O O . CYS A 1 219 ? -28.452 1.481 28.255 1.00 91.81 219 CYS A O 1
ATOM 1831 N N . ILE A 1 220 ? -29.804 0.918 26.542 1.00 93.31 220 ILE A N 1
ATOM 1832 C CA . ILE A 1 220 ? -29.959 2.266 25.988 1.00 93.31 220 ILE A CA 1
ATOM 1833 C C . ILE A 1 220 ? -31.429 2.675 25.976 1.00 93.31 220 ILE A C 1
ATOM 1835 O O . ILE A 1 220 ? -32.325 1.827 25.994 1.00 93.31 220 ILE A O 1
ATOM 1839 N N . ASP A 1 221 ? -31.682 3.977 25.924 1.00 93.44 221 ASP A N 1
ATOM 1840 C CA . ASP A 1 221 ? -33.032 4.491 25.723 1.00 93.44 221 ASP A CA 1
ATOM 1841 C C . ASP A 1 221 ? -33.488 4.283 24.279 1.00 93.44 221 ASP A C 1
ATOM 1843 O O . ASP A 1 221 ? -32.712 4.400 23.327 1.00 93.44 221 ASP A O 1
ATOM 1847 N N . LYS A 1 222 ? -34.779 3.992 24.112 1.00 89.56 222 LYS A N 1
ATOM 1848 C CA . LYS A 1 222 ? -35.397 3.725 22.808 1.00 89.56 222 LYS A CA 1
ATOM 1849 C C . LYS A 1 222 ? -35.247 4.898 21.828 1.00 89.56 222 LYS A C 1
ATOM 1851 O O . LYS A 1 222 ? -35.188 4.660 20.630 1.00 89.56 222 LYS A O 1
ATOM 1856 N N . SER A 1 223 ? -35.145 6.131 22.329 1.00 91.06 223 SER A N 1
ATOM 1857 C CA . SER A 1 223 ? -34.928 7.348 21.531 1.00 91.06 223 SER A CA 1
ATOM 1858 C C . SER A 1 223 ? -33.531 7.451 20.914 1.00 91.06 223 SER A C 1
ATOM 1860 O O . SER A 1 223 ? -33.347 8.207 19.968 1.00 91.06 223 SER A O 1
ATOM 1862 N N . ASN A 1 224 ? -32.547 6.709 21.432 1.00 88.00 224 ASN A N 1
ATOM 1863 C CA . ASN A 1 224 ? -31.169 6.730 20.931 1.00 88.00 224 ASN A CA 1
ATOM 1864 C C . ASN A 1 224 ? -30.941 5.742 19.776 1.00 88.00 224 ASN A C 1
ATOM 1866 O O . ASN A 1 224 ? -29.836 5.673 19.235 1.00 88.00 224 ASN A O 1
ATOM 1870 N N . ILE A 1 225 ? -31.962 4.962 19.411 1.00 84.94 225 ILE A N 1
ATOM 1871 C CA . ILE A 1 225 ? -31.945 4.124 18.214 1.00 84.94 225 ILE A CA 1
ATOM 1872 C C . ILE A 1 225 ? -32.413 4.986 17.043 1.00 84.94 225 ILE A C 1
ATOM 1874 O O . ILE A 1 225 ? -33.547 5.462 17.043 1.00 84.94 225 ILE A O 1
ATOM 1878 N N . LEU A 1 226 ? -31.512 5.178 16.078 1.00 78.75 226 LEU A N 1
ATOM 1879 C CA . LEU A 1 226 ? -31.784 5.814 14.788 1.00 78.75 226 LEU A CA 1
ATOM 1880 C C . LEU A 1 226 ? -32.387 4.816 13.798 1.00 78.75 226 LEU A C 1
ATOM 1882 O O . LEU A 1 226 ? -31.972 3.633 13.840 1.00 78.75 226 LEU A O 1
#

Organism: NCBI:txid213953

InterPro domains:
  IPR000953 Chromo/chromo shadow domain [PS50013] (192-226)
  IPR012337 Ribonuclease H-like superfamily [SSF53098] (21-78)

Secondary structure (DSSP, 8-state):
--HHHHHHHHT---S----PPP----STTS-EEEEEEE-GGGTTTTTT--EEEEEEETTT--EEEEEESSTTTTHHHHHHHHHHSPBTTTTB-GGG--HHHHHHHHHHHHHHHH---------TT-EEEEBPP--TT--TTS-SB-SS-EEEEEEE--SS-EEEEEETTT-PBPSSPBPGGGEEE-S-TT---EEEEEEEETTEEEEEETTS-GGG-EEEEGGG--

Sequence (226 aa):
MSKADLVNEIHRNARVNFPRRNVITKDIDDLWQANLIDMQSVSKENKNFRFILTVIDTFSKYSWAFTIKTKSDSLNNVIYEYNHTYHRTISEIPANVNNKSKKRILQRYLRLVKNDNVKRKFNVGDYVRISKYKGTFEKGYTPNWSTEIFKIRKLQNTIPTTYLIEDTIRGQQILGGFYTQELQKTKYPNKYLVEKVLRRKGNKVLVKWLGLSSSENSCIDKSNIL